Protein AF-C4RHT7-F1 (afdb_monomer)

Solvent-accessible surface area (backbone atoms only — not comparable to full-atom values): 13117 Å² total; per-residue (Å²): 118,69,67,60,56,51,49,53,51,53,37,53,57,33,17,59,39,86,50,66,70,45,16,49,52,24,16,52,50,52,40,60,42,43,70,39,76,91,38,28,64,57,49,53,55,51,44,52,51,24,25,74,74,40,57,72,42,31,22,50,19,48,20,37,19,23,44,71,50,39,9,67,78,37,43,72,61,37,55,56,42,38,47,51,28,32,64,38,73,81,41,67,83,52,61,37,47,35,42,15,54,49,37,23,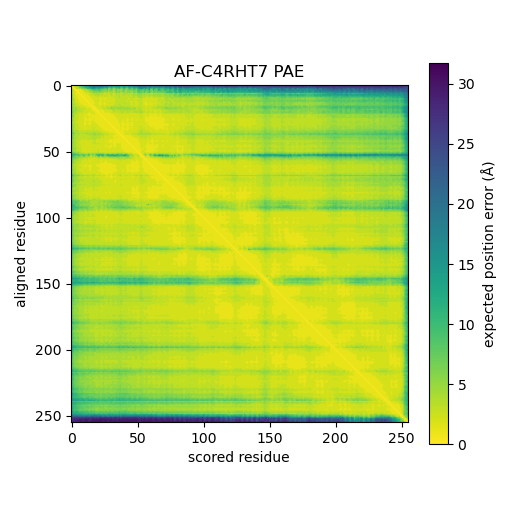32,75,63,70,38,45,59,59,46,45,52,50,32,22,57,30,32,65,38,79,94,38,63,42,31,23,51,45,26,20,50,33,48,50,62,53,65,75,37,53,34,62,84,95,45,57,80,36,49,36,66,57,55,35,31,73,70,63,55,34,59,59,69,31,54,17,42,29,48,40,38,13,50,67,37,84,94,32,15,71,61,36,52,52,50,52,52,50,51,54,60,56,18,48,94,36,71,69,55,35,51,53,52,50,55,39,50,46,60,37,33,62,97,31,66,78,53,38,56,51,48,52,48,37,50,67,73,48,46,38,75,74,45,76,80,51,65,53,59,60,57,57,50,46,63,61,72,74,66,88,127

Sequence (255 aa):
MHGVHAALHTVDQLARERRAGVRQAAAIALVGMAMQPELRQRVRVELDRWATGGAAHLRDTVARAYALGLARLWPETALVQLRRVAEARMQRRNNSVVRGLVEVYVAGHAASVLPALAEWAVAEDQPEVRLHAGRALRVLADRWVPAPRESWPELLDLARAGTVRMSDLATCWATALSLPGTAYRAWRTLGFWLNRADGNPEVAALCLHLVDLVVAGREPLRHRLDHQLRHVWGPLMPRNTLLRHVRRLIDEDPS

Mean predicted aligned error: 4.2 Å

pLDDT: mean 93.76, std 7.74, range [40.81, 98.69]

Radius of gyration: 20.55 Å; Cα contacts (8 Å, |Δi|>4): 338; chains: 1; bounding box: 46×32×68 Å

Structure (mmCIF, N/CA/C/O backbone):
data_AF-C4RHT7-F1
#
_entry.id   AF-C4RHT7-F1
#
loop_
_atom_site.group_PDB
_atom_site.id
_atom_site.type_symbol
_atom_site.label_atom_id
_atom_site.label_alt_id
_atom_site.label_comp_id
_atom_site.label_asym_id
_atom_site.label_entity_id
_atom_site.label_seq_id
_atom_site.pdbx_PDB_ins_code
_atom_site.Cartn_x
_atom_site.Cartn_y
_atom_site.Cartn_z
_atom_site.occupancy
_atom_site.B_iso_or_equiv
_atom_site.auth_seq_id
_atom_site.auth_comp_id
_atom_site.auth_asym_id
_atom_site.auth_atom_id
_atom_site.pdbx_PDB_model_num
ATOM 1 N N . MET A 1 1 ? 17.475 -9.280 -35.481 1.00 57.22 1 MET A N 1
ATOM 2 C CA . MET A 1 1 ? 18.222 -8.774 -34.299 1.00 57.22 1 MET A CA 1
ATOM 3 C C . MET A 1 1 ? 18.462 -7.258 -34.292 1.00 57.22 1 MET A C 1
ATOM 5 O O . MET A 1 1 ? 18.366 -6.675 -33.219 1.00 57.22 1 MET A O 1
ATOM 9 N N . HIS A 1 2 ? 18.709 -6.601 -35.435 1.00 63.16 2 HIS A N 1
ATOM 10 C CA . HIS A 1 2 ? 18.982 -5.152 -35.505 1.00 63.16 2 HIS A CA 1
ATOM 11 C C . HIS A 1 2 ? 17.824 -4.257 -35.001 1.00 63.16 2 HIS A C 1
ATOM 13 O O . HIS A 1 2 ? 18.058 -3.350 -34.206 1.00 63.16 2 HIS A O 1
ATOM 19 N N . GLY A 1 3 ? 16.569 -4.559 -35.363 1.00 72.75 3 GLY A N 1
ATOM 20 C CA . GLY A 1 3 ? 15.408 -3.745 -34.953 1.00 72.75 3 GLY A CA 1
ATOM 21 C C . GLY A 1 3 ? 15.142 -3.719 -33.442 1.00 72.75 3 GLY A C 1
ATOM 22 O O . GLY A 1 3 ? 14.722 -2.705 -32.899 1.00 72.75 3 GLY A O 1
ATOM 23 N N . VAL A 1 4 ? 15.466 -4.803 -32.734 1.00 74.00 4 VAL A N 1
ATOM 24 C CA . VAL A 1 4 ? 15.281 -4.900 -31.277 1.00 74.00 4 VAL A CA 1
ATOM 25 C C . VAL A 1 4 ? 16.257 -4.004 -30.521 1.00 74.00 4 VAL A C 1
ATOM 27 O O . VAL A 1 4 ? 15.889 -3.360 -29.541 1.00 74.00 4 VAL A O 1
ATOM 30 N N . HIS A 1 5 ? 17.516 -3.977 -30.962 1.00 77.31 5 HIS A N 1
ATOM 31 C CA . HIS A 1 5 ? 18.529 -3.131 -30.343 1.00 77.31 5 HIS A CA 1
ATOM 32 C C . HIS A 1 5 ? 18.216 -1.649 -30.578 1.00 77.31 5 HIS A C 1
ATOM 34 O O . HIS A 1 5 ? 18.274 -0.864 -29.636 1.00 77.31 5 HIS A O 1
ATOM 40 N N . ALA A 1 6 ? 17.784 -1.299 -31.795 1.00 82.94 6 ALA A N 1
ATOM 41 C CA . ALA A 1 6 ? 17.315 0.044 -32.116 1.00 82.94 6 ALA A CA 1
ATOM 42 C C . ALA A 1 6 ? 16.109 0.456 -31.252 1.00 82.94 6 ALA A C 1
ATOM 44 O O . ALA A 1 6 ? 16.121 1.540 -30.679 1.00 82.94 6 ALA A O 1
ATOM 45 N N . ALA A 1 7 ? 15.119 -0.427 -31.072 1.00 83.88 7 ALA A N 1
ATOM 46 C CA . ALA A 1 7 ? 13.952 -0.148 -30.234 1.00 83.88 7 ALA A CA 1
ATOM 47 C C . ALA A 1 7 ? 14.326 0.105 -28.763 1.00 83.88 7 ALA A C 1
ATOM 49 O O . ALA A 1 7 ? 13.885 1.095 -28.182 1.00 83.88 7 ALA A O 1
ATOM 50 N N . LEU A 1 8 ? 15.180 -0.739 -28.167 1.00 83.94 8 LEU A N 1
ATOM 51 C CA . LEU A 1 8 ? 15.660 -0.528 -26.793 1.00 83.94 8 LEU A CA 1
ATOM 52 C C . LEU A 1 8 ? 16.467 0.769 -26.660 1.00 83.94 8 LEU A C 1
ATOM 54 O O . LEU A 1 8 ? 16.317 1.475 -25.667 1.00 83.94 8 LEU A O 1
ATOM 58 N N . HIS A 1 9 ? 17.281 1.109 -27.660 1.00 88.69 9 HIS A N 1
ATOM 59 C CA . HIS A 1 9 ? 18.038 2.358 -27.678 1.00 88.69 9 HIS A CA 1
ATOM 60 C C . HIS A 1 9 ? 17.119 3.589 -27.749 1.00 88.69 9 HIS A C 1
ATOM 62 O O . HIS A 1 9 ? 17.299 4.537 -26.989 1.00 88.69 9 HIS A O 1
ATOM 68 N N . THR A 1 10 ? 16.086 3.567 -28.598 1.00 91.19 10 THR A N 1
ATOM 69 C CA . THR A 1 10 ? 15.078 4.637 -28.643 1.00 91.19 10 THR A CA 1
ATOM 70 C C . THR A 1 10 ? 14.357 4.769 -27.303 1.00 91.19 10 THR A C 1
ATOM 72 O O . THR A 1 10 ? 14.207 5.874 -26.787 1.00 91.19 10 THR A O 1
ATOM 75 N N . VAL A 1 11 ? 13.946 3.655 -26.697 1.00 92.44 11 VAL A N 1
ATOM 76 C CA . VAL A 1 11 ? 13.275 3.666 -25.391 1.00 92.44 11 VAL A CA 1
ATOM 77 C C . VAL A 1 11 ? 14.190 4.197 -24.282 1.00 92.44 11 VAL A C 1
ATOM 79 O O . VAL A 1 11 ? 13.721 4.964 -23.444 1.00 92.44 11 VAL A O 1
ATOM 82 N N . ASP A 1 12 ? 15.484 3.873 -24.296 1.00 91.50 12 ASP A N 1
ATOM 83 C CA . ASP A 1 12 ? 16.477 4.429 -23.366 1.00 91.50 12 ASP A CA 1
ATOM 84 C C . ASP A 1 12 ? 16.615 5.955 -23.506 1.00 91.50 12 ASP A C 1
ATOM 86 O O . ASP A 1 12 ? 16.602 6.667 -22.499 1.00 91.50 12 ASP A O 1
ATOM 90 N N . GLN A 1 13 ? 16.648 6.485 -24.733 1.00 92.62 13 GLN A N 1
ATOM 91 C CA . GLN A 1 13 ? 16.655 7.935 -24.966 1.00 92.62 13 GLN A CA 1
ATOM 92 C C . GLN A 1 13 ? 15.394 8.602 -24.400 1.00 92.62 13 GLN A C 1
ATOM 94 O O . GLN A 1 13 ? 15.489 9.562 -23.634 1.00 92.62 13 GLN A O 1
ATOM 99 N N . LEU A 1 14 ? 14.214 8.048 -24.695 1.00 93.44 14 LEU A N 1
ATOM 100 C CA . LEU A 1 14 ? 12.939 8.563 -24.185 1.00 93.44 14 LEU A CA 1
ATOM 101 C C . LEU A 1 14 ? 12.842 8.464 -22.652 1.00 93.44 14 LEU A C 1
ATOM 103 O O . LEU A 1 14 ? 12.268 9.338 -22.002 1.00 93.44 14 LEU A O 1
ATOM 107 N N . ALA A 1 15 ? 13.414 7.424 -22.046 1.00 93.12 15 ALA A N 1
ATOM 108 C CA . ALA A 1 15 ? 13.395 7.218 -20.599 1.00 93.12 15 ALA A CA 1
ATOM 109 C C . ALA A 1 15 ? 14.244 8.249 -19.831 1.00 93.12 15 ALA A C 1
ATOM 111 O O . ALA A 1 15 ? 13.988 8.495 -18.646 1.00 93.12 15 ALA A O 1
ATOM 112 N N . ARG A 1 16 ? 15.238 8.860 -20.489 1.00 92.94 16 ARG A N 1
ATOM 113 C CA . ARG A 1 16 ? 16.117 9.898 -19.915 1.00 92.94 16 ARG A CA 1
ATOM 114 C C . ARG A 1 16 ? 15.522 11.301 -19.981 1.00 92.94 16 ARG A C 1
ATOM 116 O O . ARG A 1 16 ? 16.016 12.201 -19.302 1.00 92.94 16 ARG A O 1
ATOM 123 N N . GLU A 1 17 ? 14.453 11.482 -20.748 1.00 93.31 17 GLU A N 1
ATOM 124 C CA . GLU A 1 17 ? 13.840 12.785 -20.967 1.00 93.31 17 GLU A CA 1
ATOM 125 C C . GLU A 1 17 ? 13.298 13.423 -19.684 1.00 93.31 17 GLU A C 1
ATOM 127 O O . GLU A 1 17 ? 12.686 12.785 -18.816 1.00 93.31 17 GLU A O 1
ATOM 132 N N . ARG A 1 18 ? 13.457 14.748 -19.584 1.00 88.12 18 ARG A N 1
ATOM 133 C CA . ARG A 1 18 ? 12.973 15.524 -18.428 1.00 88.12 18 ARG A CA 1
ATOM 134 C C . ARG A 1 18 ? 11.447 15.574 -18.373 1.00 88.12 18 ARG A C 1
ATOM 136 O O . ARG A 1 18 ? 10.863 15.635 -17.286 1.00 88.12 18 ARG A O 1
ATOM 143 N N . ARG A 1 19 ? 10.785 15.509 -19.531 1.00 92.19 19 ARG A N 1
ATOM 144 C CA . ARG A 1 19 ? 9.324 15.578 -19.658 1.00 92.19 19 ARG A CA 1
ATOM 145 C C . ARG A 1 19 ? 8.679 14.282 -19.171 1.00 92.19 19 ARG A C 1
ATOM 147 O O . ARG A 1 19 ? 8.875 13.219 -19.751 1.00 92.19 19 ARG A O 1
ATOM 154 N N . ALA A 1 20 ? 7.834 14.382 -18.145 1.00 88.62 20 ALA A N 1
ATOM 155 C CA . ALA A 1 20 ? 7.147 13.224 -17.568 1.00 88.62 20 ALA A CA 1
ATOM 156 C C . ALA A 1 20 ? 6.281 12.457 -18.585 1.00 88.62 20 ALA A C 1
ATOM 158 O O . ALA A 1 20 ? 6.232 11.232 -18.534 1.00 88.62 20 ALA A O 1
ATOM 159 N N . GLY A 1 21 ? 5.641 13.160 -19.528 1.00 92.12 21 GLY A N 1
ATOM 160 C CA . GLY A 1 21 ? 4.854 12.529 -20.594 1.00 92.12 21 GLY A CA 1
ATOM 161 C C . GLY A 1 21 ? 5.690 11.658 -21.538 1.00 92.12 21 GLY A C 1
ATOM 162 O O . GLY A 1 21 ? 5.228 10.606 -21.964 1.00 92.12 21 GLY A O 1
ATOM 163 N N . VAL A 1 22 ? 6.946 12.030 -21.799 1.00 94.38 22 VAL A N 1
ATOM 164 C CA . VAL A 1 22 ? 7.838 11.234 -22.659 1.00 94.38 22 VAL A CA 1
ATOM 165 C C . VAL A 1 22 ? 8.307 9.974 -21.933 1.00 94.38 22 VAL A C 1
ATOM 167 O O . VAL A 1 22 ? 8.260 8.883 -22.493 1.00 94.38 22 VAL A O 1
ATOM 170 N N . ARG A 1 23 ? 8.626 10.085 -20.639 1.00 94.56 23 ARG A N 1
ATOM 171 C CA . ARG A 1 23 ? 8.923 8.911 -19.801 1.00 94.56 23 ARG A CA 1
ATOM 172 C C . ARG A 1 23 ? 7.736 7.963 -19.664 1.00 94.56 23 ARG A C 1
ATOM 174 O O . ARG A 1 23 ? 7.921 6.754 -19.586 1.00 94.56 23 ARG A O 1
ATOM 181 N N . GLN A 1 24 ? 6.512 8.492 -19.662 1.00 94.88 24 GLN A N 1
ATOM 182 C CA . GLN A 1 24 ? 5.303 7.672 -19.713 1.00 94.88 24 GLN A CA 1
ATOM 183 C C . GLN A 1 24 ? 5.231 6.871 -21.021 1.00 94.88 24 GLN A C 1
ATOM 185 O O . GLN A 1 24 ? 4.948 5.679 -20.976 1.00 94.88 24 GLN A O 1
ATOM 190 N N . ALA A 1 25 ? 5.526 7.492 -22.168 1.00 96.38 25 ALA A N 1
ATOM 191 C CA . ALA A 1 25 ? 5.574 6.794 -23.453 1.00 96.38 25 ALA A CA 1
ATOM 192 C C . ALA A 1 25 ? 6.672 5.715 -23.478 1.00 96.38 25 ALA A C 1
ATOM 194 O O . ALA A 1 25 ? 6.411 4.596 -23.914 1.00 96.38 25 ALA A O 1
ATOM 195 N N . ALA A 1 26 ? 7.858 6.008 -22.929 1.00 96.62 26 ALA A N 1
ATOM 196 C CA . ALA A 1 26 ? 8.923 5.017 -22.755 1.00 96.62 26 ALA A CA 1
ATOM 197 C C . ALA A 1 26 ? 8.457 3.828 -21.896 1.00 96.62 26 ALA A C 1
ATOM 199 O O . ALA A 1 26 ? 8.669 2.675 -22.261 1.00 96.62 26 ALA A O 1
ATOM 200 N N . ALA A 1 27 ? 7.760 4.095 -20.789 1.00 96.94 27 ALA A N 1
ATOM 201 C CA . ALA A 1 27 ? 7.202 3.060 -19.926 1.00 96.94 27 ALA A CA 1
ATOM 202 C C . ALA A 1 27 ? 6.155 2.186 -20.643 1.00 96.94 27 ALA A C 1
ATOM 204 O O . ALA A 1 27 ? 6.203 0.965 -20.516 1.00 96.94 27 ALA A O 1
ATOM 205 N N . ILE A 1 28 ? 5.254 2.783 -21.434 1.00 97.00 28 ILE A N 1
ATOM 206 C CA . ILE A 1 28 ? 4.280 2.049 -22.263 1.00 97.00 28 ILE A CA 1
ATOM 207 C C . ILE A 1 28 ? 5.002 1.167 -23.289 1.00 97.00 28 ILE A C 1
ATOM 209 O O . ILE A 1 28 ? 4.653 -0.003 -23.444 1.00 97.00 28 ILE A O 1
ATOM 213 N N . ALA A 1 29 ? 6.034 1.698 -23.951 1.00 96.75 29 ALA A N 1
ATOM 214 C CA . ALA A 1 29 ? 6.835 0.934 -24.899 1.00 96.75 29 ALA A CA 1
ATOM 215 C C . ALA A 1 29 ? 7.500 -0.279 -24.227 1.00 96.75 29 ALA A C 1
ATOM 217 O O . ALA A 1 29 ? 7.430 -1.377 -24.770 1.00 96.75 29 ALA A O 1
ATOM 218 N 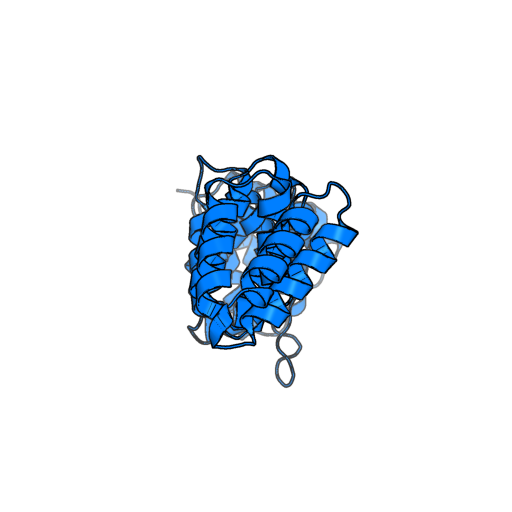N . LEU A 1 30 ? 8.055 -0.125 -23.017 1.00 96.94 30 LEU A N 1
ATOM 219 C CA . LEU A 1 30 ? 8.620 -1.245 -22.247 1.00 96.94 30 LEU A CA 1
ATOM 220 C C . LEU A 1 30 ? 7.573 -2.314 -21.925 1.00 96.94 30 LEU A C 1
ATOM 222 O O . LEU A 1 30 ? 7.887 -3.500 -22.017 1.00 96.94 30 LEU A O 1
ATOM 226 N N . VAL A 1 31 ? 6.338 -1.919 -21.589 1.00 97.06 31 VAL A N 1
ATOM 227 C CA . VAL A 1 31 ? 5.236 -2.873 -21.384 1.00 97.06 31 VAL A CA 1
ATOM 228 C C . VAL A 1 31 ? 4.961 -3.647 -22.671 1.00 97.06 31 VAL A C 1
ATOM 230 O O . VAL A 1 31 ? 4.978 -4.875 -22.651 1.00 97.06 31 VAL A O 1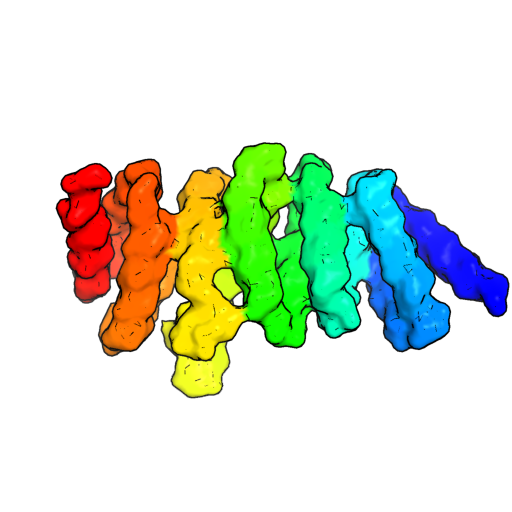
ATOM 233 N N . GLY A 1 32 ? 4.781 -2.948 -23.797 1.00 95.94 32 GLY A N 1
ATOM 234 C CA . GLY A 1 32 ? 4.536 -3.576 -25.098 1.00 95.94 32 GLY A CA 1
ATOM 235 C C . GLY A 1 32 ? 5.666 -4.516 -25.527 1.00 95.94 32 GLY A C 1
ATOM 236 O O . GLY A 1 32 ? 5.411 -5.628 -25.982 1.00 95.94 32 GLY A O 1
ATOM 237 N N . MET A 1 33 ? 6.920 -4.119 -25.303 1.00 95.31 33 MET A N 1
ATOM 238 C CA . MET A 1 33 ? 8.086 -4.962 -25.568 1.00 95.31 33 MET A CA 1
ATOM 239 C C . MET A 1 33 ? 8.106 -6.198 -24.666 1.00 95.31 33 MET A C 1
ATOM 241 O O . MET A 1 33 ? 8.355 -7.291 -25.154 1.00 95.31 33 MET A O 1
ATOM 245 N N . ALA A 1 34 ? 7.804 -6.073 -23.371 1.00 95.50 34 ALA A N 1
ATOM 246 C CA . ALA A 1 34 ? 7.802 -7.213 -22.450 1.00 95.50 34 ALA A CA 1
ATOM 247 C C . ALA A 1 34 ? 6.709 -8.255 -22.755 1.00 95.50 34 ALA A C 1
ATOM 249 O O . ALA A 1 34 ? 6.844 -9.424 -22.366 1.00 95.50 34 ALA A O 1
ATOM 250 N N . MET A 1 35 ? 5.644 -7.855 -23.461 1.00 94.44 35 MET A N 1
ATOM 251 C CA . MET A 1 35 ? 4.634 -8.792 -23.954 1.00 94.44 35 MET A CA 1
ATOM 252 C C . MET A 1 35 ? 5.214 -9.746 -25.006 1.00 94.44 35 MET A C 1
ATOM 254 O O . MET A 1 35 ? 4.800 -10.903 -25.044 1.00 94.44 35 MET A O 1
ATOM 258 N N . GLN A 1 36 ? 6.218 -9.316 -25.779 1.00 93.31 36 GLN A N 1
ATOM 259 C CA . GLN A 1 36 ? 6.924 -10.168 -26.740 1.00 93.31 36 GLN A CA 1
ATOM 260 C C . GLN A 1 36 ? 7.902 -11.105 -26.003 1.00 93.31 36 GLN A C 1
ATOM 262 O O . GLN A 1 36 ? 8.835 -10.617 -25.349 1.00 93.31 36 GLN A O 1
ATOM 267 N N . PRO A 1 37 ? 7.723 -12.442 -26.068 1.00 90.62 37 PRO A N 1
ATOM 268 C CA . PRO A 1 37 ? 8.557 -13.399 -25.336 1.00 90.62 37 PRO A CA 1
ATOM 269 C C . PRO A 1 37 ? 10.063 -13.234 -25.582 1.00 90.62 37 PRO A C 1
ATOM 271 O O . PRO A 1 37 ? 10.856 -13.343 -24.647 1.00 90.62 37 PRO A O 1
ATOM 274 N N . GLU A 1 38 ? 10.459 -12.895 -26.809 1.00 90.12 38 GLU A N 1
ATOM 275 C CA . GLU A 1 38 ? 11.854 -12.754 -27.238 1.00 90.12 38 GLU A CA 1
ATOM 276 C C . GLU A 1 38 ? 12.536 -11.525 -26.615 1.00 90.12 38 GLU A C 1
ATOM 278 O O . GLU A 1 38 ? 13.761 -11.474 -26.474 1.00 90.12 38 GLU A O 1
ATOM 283 N N . LEU A 1 39 ? 11.750 -10.512 -26.237 1.00 90.94 39 LEU A N 1
ATOM 284 C CA . LEU A 1 39 ? 12.237 -9.254 -25.664 1.00 90.94 39 LEU A CA 1
ATOM 285 C C . LEU A 1 39 ? 12.143 -9.217 -24.147 1.00 90.94 39 LEU A C 1
ATOM 287 O O . LEU A 1 39 ? 12.874 -8.464 -23.499 1.00 90.94 39 LEU A O 1
ATOM 291 N N . ARG A 1 40 ? 11.272 -10.051 -23.585 1.00 93.31 40 ARG A N 1
ATOM 292 C CA . ARG A 1 40 ? 10.921 -10.094 -22.169 1.00 93.31 40 ARG A CA 1
ATOM 293 C C . ARG A 1 40 ? 12.146 -10.093 -21.253 1.00 93.31 40 ARG A C 1
ATOM 295 O O . ARG A 1 40 ? 12.270 -9.227 -20.389 1.00 93.31 40 ARG A O 1
ATOM 302 N N . GLN A 1 41 ? 13.095 -11.003 -21.475 1.00 92.12 41 GLN A N 1
ATOM 303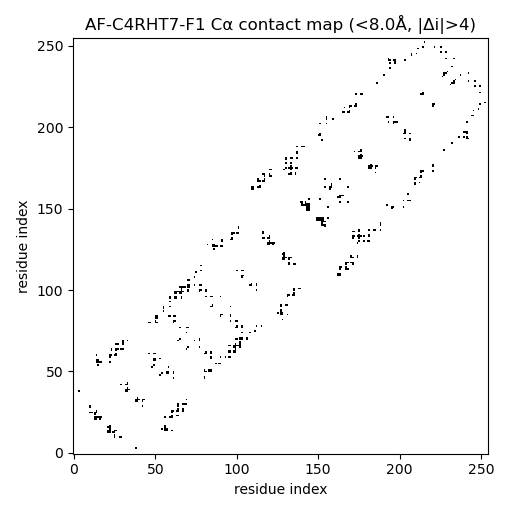 C CA . GLN A 1 41 ? 14.295 -11.083 -20.635 1.00 92.12 41 GLN A CA 1
ATOM 304 C C . GLN A 1 41 ? 15.190 -9.844 -20.765 1.00 92.12 41 GLN A C 1
ATOM 306 O O . GLN A 1 41 ? 15.743 -9.381 -19.770 1.00 92.12 41 GLN A O 1
ATOM 311 N N . ARG A 1 42 ? 15.316 -9.277 -21.969 1.00 92.81 42 ARG A N 1
ATOM 312 C CA . ARG A 1 42 ? 16.151 -8.089 -22.204 1.00 92.81 42 ARG A CA 1
ATOM 313 C C . ARG A 1 42 ? 15.567 -6.856 -21.527 1.00 92.81 42 ARG A C 1
ATOM 315 O O . ARG A 1 42 ? 16.311 -6.124 -20.885 1.00 92.81 42 ARG A O 1
ATOM 322 N N . VAL A 1 43 ? 14.247 -6.671 -21.609 1.00 95.00 43 VAL A N 1
ATOM 323 C CA . VAL A 1 43 ? 13.542 -5.606 -20.880 1.00 95.00 43 VAL A CA 1
ATOM 324 C C . VAL A 1 43 ? 13.787 -5.743 -19.378 1.00 95.00 43 VAL A C 1
ATOM 326 O O . VAL A 1 43 ? 14.115 -4.758 -18.725 1.00 95.00 43 VAL A O 1
ATOM 329 N N . ARG A 1 44 ? 13.714 -6.963 -18.830 1.00 94.69 44 ARG A N 1
ATOM 330 C CA . ARG A 1 44 ? 13.970 -7.203 -17.403 1.00 94.69 44 ARG A CA 1
ATOM 331 C C . ARG A 1 44 ? 15.381 -6.792 -16.972 1.00 94.69 44 ARG A C 1
ATOM 333 O O . ARG A 1 44 ? 15.522 -6.119 -15.953 1.00 94.69 44 ARG A O 1
ATOM 340 N N . VAL A 1 45 ? 16.406 -7.169 -17.744 1.00 93.81 45 VAL A N 1
ATOM 341 C CA . VAL A 1 45 ? 17.806 -6.779 -17.475 1.00 93.81 45 VAL A CA 1
ATOM 342 C C . VAL A 1 45 ? 17.972 -5.259 -17.526 1.00 93.81 45 VAL A C 1
ATOM 344 O O . VAL A 1 45 ? 18.632 -4.675 -16.669 1.00 93.81 45 VAL A O 1
ATOM 347 N N . GLU A 1 46 ? 17.342 -4.608 -18.499 1.00 94.25 46 GLU A N 1
ATOM 348 C CA . GLU A 1 46 ? 17.439 -3.160 -18.669 1.00 94.25 46 GLU A CA 1
ATOM 349 C C . GLU A 1 46 ? 16.791 -2.394 -17.503 1.00 94.25 46 GLU A C 1
ATOM 351 O O . GLU A 1 46 ? 17.381 -1.459 -16.958 1.00 94.25 46 GLU A O 1
ATOM 356 N N . LEU A 1 47 ? 15.616 -2.843 -17.052 1.00 96.00 47 LEU A N 1
ATOM 357 C CA . LEU A 1 47 ? 14.945 -2.285 -15.877 1.00 96.00 47 LEU A CA 1
ATOM 358 C C . LEU A 1 47 ? 15.773 -2.464 -14.601 1.00 96.00 47 LEU A C 1
ATOM 360 O O . LEU A 1 47 ? 15.826 -1.549 -13.780 1.00 96.00 47 LEU A O 1
ATOM 364 N N . ASP A 1 48 ? 16.449 -3.605 -14.445 1.00 95.69 48 ASP A N 1
ATOM 365 C CA . ASP A 1 48 ? 17.315 -3.858 -13.290 1.00 95.69 48 ASP A CA 1
ATOM 366 C C . ASP A 1 48 ? 18.507 -2.893 -13.253 1.00 95.69 48 ASP A C 1
ATOM 368 O O . ASP A 1 48 ? 18.784 -2.260 -12.228 1.00 95.69 48 ASP A O 1
ATOM 372 N N . ARG A 1 49 ? 19.144 -2.692 -14.413 1.00 94.94 49 ARG A N 1
ATOM 373 C CA . ARG A 1 49 ? 20.218 -1.711 -14.597 1.00 94.94 49 ARG A CA 1
ATOM 374 C C . ARG A 1 49 ? 19.757 -0.300 -14.229 1.00 94.94 49 ARG A C 1
ATOM 376 O O . ARG A 1 49 ? 20.458 0.416 -13.511 1.00 94.94 49 ARG A O 1
ATOM 383 N N . TRP A 1 50 ? 18.577 0.100 -14.699 1.00 95.56 50 TRP A N 1
ATOM 384 C CA . TRP A 1 50 ? 18.014 1.427 -14.437 1.00 95.56 50 TRP A CA 1
ATOM 385 C C . TRP A 1 50 ? 17.594 1.633 -12.986 1.00 95.56 50 TRP A C 1
ATOM 387 O O . TRP A 1 50 ? 17.794 2.725 -12.455 1.00 95.56 50 TRP A O 1
ATOM 397 N N . ALA A 1 51 ? 17.037 0.611 -12.336 1.00 95.06 51 ALA A N 1
ATOM 398 C CA . ALA A 1 51 ? 16.655 0.680 -10.931 1.00 95.06 51 ALA A CA 1
ATOM 399 C C . ALA A 1 51 ? 17.888 0.890 -10.036 1.00 95.06 51 ALA A C 1
ATOM 401 O O . ALA A 1 51 ? 17.900 1.803 -9.208 1.00 95.06 51 ALA A O 1
ATOM 402 N N . THR A 1 52 ? 18.944 0.103 -10.260 1.00 91.19 52 THR A N 1
ATOM 403 C CA . THR A 1 52 ? 20.153 0.088 -9.423 1.00 91.19 52 THR A CA 1
ATOM 404 C C . THR A 1 52 ? 21.037 1.319 -9.663 1.00 91.19 52 THR A C 1
ATOM 406 O O . THR A 1 52 ? 21.280 2.108 -8.750 1.00 91.19 52 THR A O 1
ATOM 409 N N . GLY A 1 53 ? 21.478 1.544 -10.904 1.00 81.94 53 GLY A N 1
ATOM 410 C CA . GLY A 1 53 ? 22.491 2.559 -11.233 1.00 81.94 53 GLY A CA 1
ATOM 411 C C . GLY A 1 53 ? 21.990 3.741 -12.064 1.00 81.94 53 GLY A C 1
ATOM 412 O O . GLY A 1 53 ? 22.768 4.635 -12.388 1.00 81.94 53 GLY A O 1
ATOM 413 N N . GLY A 1 54 ? 20.712 3.756 -12.451 1.00 82.50 54 GLY A N 1
ATOM 414 C CA . GLY A 1 54 ? 20.172 4.772 -13.351 1.00 82.50 54 GLY A CA 1
ATOM 415 C C . GLY A 1 54 ? 19.994 6.151 -12.710 1.00 82.50 54 GLY A C 1
ATOM 416 O O . GLY A 1 54 ? 19.758 6.296 -11.509 1.00 82.50 54 GLY A O 1
ATOM 417 N N . ALA A 1 55 ? 20.025 7.193 -13.546 1.00 89.62 55 ALA A N 1
ATOM 418 C CA . ALA A 1 55 ? 19.624 8.540 -13.151 1.00 89.62 55 ALA A CA 1
ATOM 419 C C . ALA A 1 55 ? 18.151 8.580 -12.690 1.00 89.62 55 ALA A C 1
ATOM 421 O O . ALA A 1 55 ? 17.342 7.714 -13.030 1.00 89.62 55 ALA A O 1
ATOM 422 N N . ALA A 1 56 ? 17.759 9.633 -11.965 1.00 89.56 56 ALA A N 1
ATOM 423 C CA . ALA A 1 56 ? 16.413 9.751 -11.391 1.00 89.56 56 ALA A CA 1
ATOM 424 C C . ALA A 1 56 ? 15.273 9.605 -12.421 1.00 89.56 56 ALA A C 1
ATOM 426 O O . ALA A 1 56 ? 14.216 9.063 -12.100 1.00 89.56 56 ALA A O 1
ATOM 427 N N . HIS A 1 57 ? 15.483 10.053 -13.659 1.00 93.12 57 HIS A N 1
ATOM 428 C CA . HIS A 1 57 ? 14.518 9.903 -14.748 1.00 93.12 57 HIS A CA 1
ATOM 429 C C . HIS A 1 57 ? 14.310 8.438 -15.154 1.00 93.12 57 HIS A C 1
ATOM 431 O O . HIS A 1 57 ? 13.167 8.003 -15.258 1.00 93.12 57 HIS A O 1
ATOM 437 N N . LEU A 1 58 ? 15.388 7.657 -15.264 1.00 94.25 58 LEU A N 1
ATOM 438 C CA . LEU A 1 58 ? 15.316 6.226 -15.572 1.00 94.25 58 LEU A CA 1
ATOM 439 C C . LEU A 1 58 ? 14.573 5.461 -14.472 1.00 94.25 58 LEU A C 1
ATOM 441 O O . LEU A 1 58 ? 13.659 4.696 -14.763 1.00 94.25 58 LEU A O 1
ATOM 445 N N . ARG A 1 59 ? 14.883 5.747 -13.203 1.00 95.06 59 ARG A N 1
ATOM 446 C CA . ARG A 1 59 ? 14.184 5.163 -12.047 1.00 95.06 59 ARG A CA 1
ATOM 447 C C . ARG A 1 59 ? 12.680 5.487 -12.034 1.00 95.06 59 ARG A C 1
ATOM 449 O O . ARG A 1 59 ? 11.867 4.610 -11.756 1.00 95.06 59 ARG A O 1
ATOM 456 N N . ASP A 1 60 ? 12.289 6.719 -12.381 1.00 94.69 60 ASP A N 1
ATOM 457 C CA . ASP A 1 60 ? 10.865 7.079 -12.530 1.00 94.69 60 ASP A CA 1
ATOM 458 C C . ASP A 1 60 ? 10.210 6.306 -13.688 1.00 94.69 60 ASP A C 1
ATOM 460 O O . ASP A 1 60 ? 9.082 5.839 -13.543 1.00 94.69 60 ASP A O 1
ATOM 464 N N . THR A 1 61 ? 10.914 6.108 -14.809 1.00 96.62 61 THR A N 1
ATOM 465 C CA . THR A 1 61 ? 10.429 5.280 -15.928 1.00 96.62 61 THR A CA 1
ATOM 466 C C . THR A 1 61 ? 10.218 3.822 -15.510 1.00 96.62 61 THR A C 1
ATOM 468 O O . THR A 1 61 ? 9.169 3.263 -15.826 1.00 96.62 61 THR A O 1
ATOM 471 N N . VAL A 1 62 ? 11.138 3.229 -14.735 1.00 97.25 62 VAL A N 1
ATOM 472 C CA . VAL A 1 62 ? 10.973 1.875 -14.164 1.00 97.25 62 VAL A CA 1
ATOM 473 C C . VAL A 1 62 ? 9.689 1.794 -13.335 1.00 97.25 62 VAL A C 1
ATOM 475 O O . VAL A 1 62 ? 8.839 0.939 -13.584 1.00 97.25 62 VAL A O 1
ATOM 478 N N . ALA A 1 63 ? 9.496 2.720 -12.390 1.00 97.31 63 ALA A N 1
ATOM 479 C CA . ALA A 1 63 ? 8.299 2.723 -11.551 1.00 97.31 63 ALA A CA 1
ATOM 480 C C . ALA A 1 63 ? 7.003 2.921 -12.356 1.00 97.31 63 ALA A C 1
ATOM 482 O O . ALA A 1 63 ? 5.986 2.300 -12.049 1.00 97.31 63 ALA A O 1
ATOM 483 N N . ARG A 1 64 ? 7.027 3.748 -13.409 1.00 97.44 64 ARG A N 1
ATOM 484 C CA . ARG A 1 64 ? 5.887 3.920 -14.325 1.00 97.44 64 ARG A CA 1
ATOM 485 C C . ARG A 1 64 ? 5.576 2.651 -15.104 1.00 97.44 64 ARG A C 1
ATOM 487 O O . ARG A 1 64 ? 4.404 2.335 -15.258 1.00 97.44 64 ARG A O 1
ATOM 494 N N . ALA A 1 65 ? 6.590 1.933 -15.579 1.00 97.88 65 ALA A N 1
ATOM 495 C CA . ALA A 1 65 ? 6.391 0.704 -16.340 1.00 97.88 65 ALA A CA 1
ATOM 496 C C . ALA A 1 65 ? 5.717 -0.377 -15.475 1.00 97.88 65 ALA A C 1
ATOM 498 O O . ALA A 1 65 ? 4.772 -1.030 -15.921 1.00 97.88 65 ALA A O 1
ATOM 499 N N . TYR A 1 66 ? 6.113 -0.490 -14.201 1.00 98.25 66 TYR A N 1
ATOM 500 C CA . TYR A 1 66 ? 5.410 -1.336 -13.231 1.00 98.25 66 TYR A CA 1
ATOM 501 C C . TYR A 1 66 ? 3.976 -0.879 -12.978 1.00 98.25 66 TYR A C 1
ATOM 503 O O . TYR A 1 66 ? 3.064 -1.697 -13.072 1.00 98.25 66 TYR A O 1
ATOM 511 N N . ALA A 1 67 ? 3.767 0.421 -12.760 1.00 96.88 67 ALA A N 1
ATOM 512 C CA . ALA A 1 67 ? 2.441 1.012 -12.576 1.00 96.88 67 ALA A CA 1
ATOM 513 C C . ALA A 1 67 ? 1.510 0.898 -13.799 1.00 96.88 67 ALA A C 1
ATOM 515 O O . ALA A 1 67 ? 0.323 1.178 -13.677 1.00 96.88 67 ALA A O 1
ATOM 516 N N . LEU A 1 68 ? 2.036 0.560 -14.979 1.00 96.25 68 LEU A N 1
ATOM 517 C CA . LEU A 1 68 ? 1.275 0.450 -16.225 1.00 96.25 68 LEU A CA 1
ATOM 518 C C . LEU A 1 68 ? 0.993 -0.988 -16.659 1.00 96.25 68 LEU A C 1
ATOM 520 O O . LEU A 1 68 ? 0.184 -1.187 -17.561 1.00 96.25 68 LEU A O 1
ATOM 524 N N . GLY A 1 69 ? 1.651 -1.984 -16.064 1.00 93.31 69 GLY A N 1
ATOM 525 C CA . GLY A 1 69 ? 1.349 -3.380 -16.382 1.00 93.31 69 GLY A CA 1
ATOM 526 C C . GLY A 1 69 ? 2.460 -4.379 -16.102 1.00 93.31 69 GLY A C 1
ATOM 52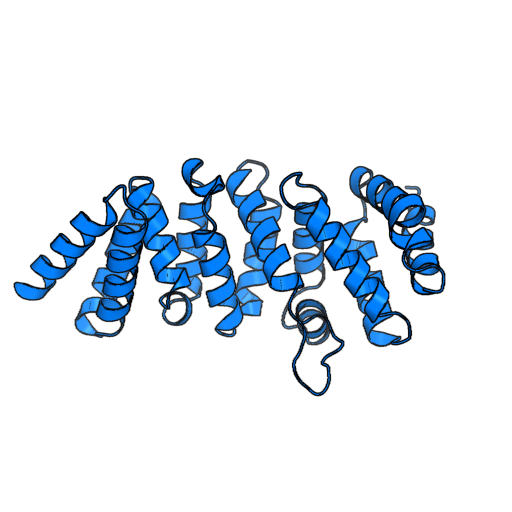7 O O . GLY A 1 69 ? 2.157 -5.554 -15.906 1.00 93.31 69 GLY A O 1
ATOM 528 N N . LEU A 1 70 ? 3.730 -3.959 -16.005 1.00 97.00 70 LEU A N 1
ATOM 529 C CA . LEU A 1 70 ? 4.816 -4.922 -15.754 1.00 97.00 70 LEU A CA 1
ATOM 530 C C . LEU A 1 70 ? 4.706 -5.607 -14.388 1.00 97.00 70 LEU A C 1
ATOM 532 O O . LEU A 1 70 ? 5.208 -6.716 -14.227 1.00 97.00 70 LEU A O 1
ATOM 536 N N . ALA A 1 71 ? 4.017 -4.986 -13.427 1.00 96.31 71 ALA A N 1
ATOM 537 C CA . ALA A 1 71 ? 3.779 -5.566 -12.108 1.00 96.31 71 ALA A CA 1
ATOM 538 C C . ALA A 1 71 ? 3.005 -6.891 -12.182 1.00 96.31 71 ALA A C 1
ATOM 540 O O . ALA A 1 71 ? 3.260 -7.789 -11.390 1.00 96.31 71 ALA A O 1
ATOM 541 N N . ARG A 1 72 ? 2.114 -7.035 -13.171 1.00 94.06 72 ARG A N 1
ATOM 542 C CA . ARG A 1 72 ? 1.342 -8.265 -13.410 1.00 94.06 72 ARG A CA 1
ATOM 543 C C . ARG A 1 72 ? 2.193 -9.370 -14.027 1.00 94.06 72 ARG A C 1
ATOM 545 O O . ARG A 1 72 ? 1.934 -10.543 -13.805 1.00 94.06 72 ARG A O 1
ATOM 552 N N . LEU A 1 73 ? 3.194 -8.991 -14.823 1.00 94.94 73 LEU A N 1
ATOM 553 C CA . LEU A 1 73 ? 4.081 -9.941 -15.490 1.00 94.94 73 LEU A CA 1
ATOM 554 C C . LEU A 1 73 ? 5.176 -10.458 -14.547 1.00 94.94 73 LEU A C 1
ATOM 556 O O . LEU A 1 73 ? 5.540 -11.630 -14.618 1.00 94.94 73 LEU A O 1
ATOM 560 N N . TRP A 1 74 ? 5.710 -9.589 -13.684 1.00 96.44 74 TRP A N 1
ATOM 561 C CA . TRP A 1 74 ? 6.820 -9.906 -12.781 1.00 96.44 74 TRP A CA 1
ATOM 562 C C . TRP A 1 74 ? 6.610 -9.328 -11.372 1.00 96.44 74 TRP A C 1
ATOM 564 O O . TRP A 1 74 ? 7.350 -8.429 -10.969 1.00 96.44 74 TRP A O 1
ATOM 574 N N . PRO A 1 75 ? 5.635 -9.832 -10.603 1.00 96.38 75 PRO A N 1
ATOM 575 C CA . PRO A 1 75 ? 5.257 -9.271 -9.301 1.00 96.38 75 PRO A CA 1
ATOM 576 C C . PRO A 1 75 ? 6.421 -9.226 -8.301 1.00 96.38 75 PRO A C 1
ATOM 578 O O . PRO A 1 75 ? 6.713 -8.174 -7.739 1.00 96.38 75 PRO A O 1
ATOM 581 N N . GLU A 1 76 ? 7.167 -10.321 -8.155 1.00 96.38 76 GLU A N 1
ATOM 582 C CA . GLU A 1 76 ? 8.298 -10.388 -7.219 1.00 96.38 76 GLU A CA 1
ATOM 583 C C . GLU A 1 76 ? 9.460 -9.474 -7.645 1.00 96.38 76 GLU A C 1
ATOM 585 O O . GLU A 1 76 ? 10.054 -8.760 -6.837 1.00 96.38 76 GLU A O 1
ATOM 590 N N . THR A 1 77 ? 9.756 -9.413 -8.950 1.00 96.94 77 THR A N 1
ATOM 591 C CA . THR A 1 77 ? 10.777 -8.486 -9.472 1.00 96.94 77 THR A CA 1
ATOM 592 C C . THR A 1 77 ? 10.339 -7.028 -9.317 1.00 96.94 77 THR A C 1
ATOM 594 O O . THR A 1 77 ? 11.173 -6.169 -9.029 1.00 96.94 77 THR A O 1
ATOM 597 N N . ALA A 1 78 ? 9.040 -6.747 -9.458 1.00 97.94 78 ALA A N 1
ATOM 598 C CA . ALA A 1 78 ? 8.482 -5.422 -9.240 1.00 97.94 78 ALA A CA 1
ATOM 599 C C . ALA A 1 78 ? 8.736 -4.955 -7.807 1.00 97.94 78 ALA A C 1
ATOM 601 O O . ALA A 1 78 ? 9.223 -3.843 -7.630 1.00 97.94 78 ALA A O 1
ATOM 602 N N . LEU A 1 79 ? 8.494 -5.795 -6.794 1.00 98.19 79 LEU A N 1
ATOM 603 C CA . LEU A 1 79 ? 8.753 -5.441 -5.393 1.00 98.19 79 LEU A CA 1
ATOM 604 C C . LEU A 1 79 ? 10.225 -5.074 -5.159 1.00 98.19 79 LEU A C 1
ATOM 606 O O . LEU A 1 79 ? 10.513 -4.015 -4.599 1.00 98.19 79 LEU A O 1
ATOM 610 N N . VAL A 1 80 ? 11.158 -5.884 -5.667 1.00 97.56 80 VAL A N 1
ATOM 611 C CA . VAL A 1 80 ? 12.603 -5.627 -5.535 1.00 97.56 80 VAL A CA 1
ATOM 612 C C . VAL A 1 80 ? 13.012 -4.328 -6.233 1.00 97.56 80 VAL A C 1
ATOM 614 O O . VAL A 1 80 ? 13.688 -3.482 -5.647 1.00 97.56 80 VAL A O 1
ATOM 617 N N . GLN A 1 81 ? 12.603 -4.133 -7.487 1.00 97.56 81 GLN A N 1
ATOM 618 C CA . GLN A 1 81 ? 13.019 -2.962 -8.261 1.00 97.56 81 GLN A CA 1
ATOM 619 C C . GLN A 1 81 ? 12.333 -1.678 -7.786 1.00 97.56 81 GLN A C 1
ATOM 621 O O . GLN A 1 81 ? 12.972 -0.627 -7.742 1.00 97.56 81 GLN A O 1
ATOM 626 N N . LEU A 1 82 ? 11.064 -1.744 -7.375 1.00 98.12 82 LEU A N 1
ATOM 627 C CA . LEU A 1 82 ? 10.360 -0.610 -6.777 1.00 98.12 82 LEU A CA 1
ATOM 628 C C . LEU A 1 82 ? 10.991 -0.202 -5.445 1.00 98.12 82 LEU A C 1
ATOM 630 O O . LEU A 1 82 ? 11.039 0.998 -5.177 1.00 98.12 82 LEU A O 1
ATOM 634 N N . ARG A 1 83 ? 11.530 -1.150 -4.659 1.00 97.44 83 ARG A N 1
ATOM 635 C CA . ARG A 1 83 ? 12.308 -0.837 -3.450 1.00 97.44 83 ARG A CA 1
ATOM 636 C C . ARG A 1 83 ? 13.539 0.000 -3.785 1.00 97.44 83 ARG A C 1
ATOM 638 O O . ARG A 1 83 ? 13.669 1.112 -3.283 1.00 97.44 83 ARG A O 1
ATOM 645 N N . ARG A 1 84 ? 14.371 -0.475 -4.718 1.00 96.12 84 ARG A N 1
ATOM 646 C CA . ARG A 1 84 ? 15.577 0.246 -5.175 1.00 96.12 84 ARG A CA 1
ATOM 647 C C . ARG A 1 84 ? 15.249 1.636 -5.719 1.00 96.12 84 ARG A C 1
ATOM 649 O O . ARG A 1 84 ? 15.966 2.605 -5.490 1.00 96.12 84 ARG A O 1
ATOM 656 N N . VAL A 1 85 ? 14.134 1.763 -6.441 1.00 96.81 85 VAL A N 1
ATOM 657 C CA . VAL A 1 85 ? 13.663 3.068 -6.918 1.00 96.81 85 VAL A CA 1
ATOM 658 C C . VAL A 1 85 ? 13.238 3.965 -5.748 1.00 96.81 85 VAL A C 1
ATOM 660 O O . VAL A 1 85 ? 13.557 5.155 -5.763 1.00 96.81 85 VAL A O 1
ATOM 663 N N . ALA A 1 86 ? 12.548 3.422 -4.743 1.00 96.25 86 ALA A N 1
ATOM 664 C CA . ALA A 1 86 ? 12.068 4.157 -3.573 1.00 96.25 86 ALA A CA 1
ATOM 665 C C . ALA A 1 86 ? 13.199 4.725 -2.699 1.00 96.25 86 ALA A C 1
ATOM 667 O O . ALA A 1 86 ? 13.004 5.773 -2.091 1.00 96.25 86 ALA A O 1
ATOM 668 N N . GLU A 1 87 ? 14.373 4.091 -2.675 1.00 94.75 87 GLU A N 1
ATOM 669 C CA . GLU A 1 87 ? 15.566 4.570 -1.952 1.00 94.75 87 GLU A CA 1
ATOM 670 C C . GLU A 1 87 ? 16.080 5.922 -2.481 1.00 94.75 87 GLU A C 1
ATOM 672 O O . GLU A 1 87 ? 16.699 6.708 -1.763 1.00 94.75 87 GLU A O 1
ATOM 677 N N . ALA A 1 88 ? 15.812 6.250 -3.748 1.00 91.31 88 ALA A N 1
ATOM 678 C CA . ALA A 1 88 ? 16.308 7.482 -4.343 1.00 91.31 88 ALA A CA 1
ATOM 679 C C . ALA A 1 88 ? 15.496 8.709 -3.885 1.00 91.31 88 ALA A C 1
ATOM 681 O O . ALA A 1 88 ? 14.347 8.896 -4.284 1.00 91.31 88 ALA A O 1
ATOM 682 N N . ARG A 1 89 ? 16.142 9.649 -3.178 1.00 88.81 89 ARG A N 1
ATOM 683 C CA . ARG A 1 89 ? 15.550 10.912 -2.670 1.00 88.81 89 ARG A CA 1
ATOM 684 C C . ARG A 1 89 ? 14.664 11.674 -3.660 1.00 88.81 89 ARG A C 1
ATOM 686 O O . ARG A 1 89 ? 13.633 12.229 -3.279 1.00 88.81 89 ARG A O 1
ATOM 693 N N . MET A 1 90 ? 15.034 11.710 -4.940 1.00 87.94 90 MET A N 1
ATOM 694 C CA . MET A 1 90 ? 14.244 12.397 -5.971 1.00 87.94 90 MET A CA 1
ATOM 695 C C . MET A 1 90 ? 12.871 11.748 -6.224 1.00 87.94 90 MET A C 1
ATOM 697 O O . MET A 1 90 ? 11.954 12.435 -6.674 1.00 87.94 90 MET A O 1
ATOM 701 N N . GLN A 1 91 ? 12.695 10.465 -5.896 1.00 89.19 91 GLN A N 1
ATOM 702 C CA . GLN A 1 91 ? 11.426 9.744 -6.036 1.00 89.19 91 GLN A CA 1
ATOM 703 C C . GLN A 1 91 ? 10.427 10.055 -4.928 1.00 89.19 91 GLN A C 1
ATOM 705 O O . GLN A 1 91 ? 9.230 9.848 -5.117 1.00 89.19 91 GLN A O 1
ATOM 710 N N . ARG A 1 92 ? 10.863 10.695 -3.836 1.00 88.69 92 ARG A N 1
ATOM 711 C CA . ARG A 1 92 ? 10.000 11.111 -2.721 1.00 88.69 92 ARG A CA 1
ATOM 712 C C . ARG A 1 92 ? 8.777 11.927 -3.162 1.00 88.69 92 ARG A C 1
ATOM 714 O O . ARG A 1 92 ? 7.749 11.928 -2.483 1.00 88.69 92 ARG A O 1
ATOM 721 N N . ARG A 1 93 ? 8.861 12.664 -4.273 1.00 84.88 93 ARG A N 1
ATOM 722 C CA . ARG A 1 93 ? 7.755 13.486 -4.806 1.00 84.88 93 ARG A CA 1
ATOM 723 C C . ARG A 1 93 ? 6.880 12.751 -5.827 1.00 84.88 93 ARG A C 1
ATOM 725 O O . ARG A 1 93 ? 5.795 13.231 -6.138 1.00 84.88 93 ARG A O 1
ATOM 732 N N . ASN A 1 94 ? 7.320 11.596 -6.317 1.00 86.25 94 ASN A N 1
ATOM 733 C CA . ASN A 1 94 ? 6.640 10.849 -7.365 1.00 86.25 94 ASN A CA 1
ATOM 734 C C . ASN A 1 94 ? 5.727 9.776 -6.765 1.00 86.25 94 ASN A C 1
ATOM 736 O O . ASN A 1 94 ? 6.087 9.059 -5.835 1.00 86.25 94 ASN A O 1
ATOM 740 N N . ASN A 1 95 ? 4.536 9.628 -7.344 1.00 91.62 95 ASN A N 1
ATOM 741 C CA . ASN A 1 95 ? 3.592 8.576 -6.956 1.00 91.62 95 ASN A CA 1
ATOM 742 C C . ASN A 1 95 ? 3.766 7.289 -7.777 1.00 91.62 95 ASN A C 1
ATOM 744 O O . ASN A 1 95 ? 3.056 6.321 -7.522 1.00 91.62 95 ASN A O 1
ATOM 748 N N . SER A 1 96 ? 4.689 7.260 -8.745 1.00 94.81 96 SER A N 1
ATOM 749 C CA . SER A 1 96 ? 4.919 6.115 -9.637 1.00 94.81 96 SER A CA 1
ATOM 750 C C . SER A 1 96 ? 5.234 4.836 -8.851 1.00 94.81 96 SER A C 1
ATOM 752 O O . SER A 1 96 ? 4.636 3.803 -9.127 1.00 94.81 96 SER A O 1
ATOM 754 N N . VAL A 1 97 ? 6.083 4.921 -7.815 1.00 97.06 97 VAL A N 1
ATOM 755 C CA . VAL A 1 97 ? 6.417 3.776 -6.943 1.00 97.06 97 VAL A CA 1
ATOM 756 C C . VAL A 1 97 ? 5.168 3.214 -6.269 1.00 97.06 97 VAL A C 1
ATOM 758 O O . VAL A 1 97 ? 4.904 2.019 -6.321 1.00 97.06 97 VAL A O 1
ATOM 761 N N . VAL A 1 98 ? 4.363 4.104 -5.684 1.00 97.44 98 VAL A N 1
ATOM 762 C CA . VAL A 1 98 ? 3.125 3.742 -4.984 1.00 97.44 98 VAL A CA 1
ATOM 763 C C . VAL A 1 98 ? 2.132 3.086 -5.939 1.00 97.44 98 VAL A C 1
ATOM 765 O O . VAL A 1 98 ? 1.540 2.071 -5.597 1.00 97.44 98 VAL A O 1
ATOM 768 N N . ARG A 1 99 ? 1.972 3.629 -7.151 1.00 97.38 99 ARG A N 1
ATOM 769 C CA . ARG A 1 99 ? 1.105 3.033 -8.176 1.00 97.38 99 ARG A CA 1
ATOM 770 C C . ARG A 1 99 ? 1.598 1.653 -8.613 1.00 97.38 99 ARG A C 1
ATOM 772 O O . ARG A 1 99 ? 0.779 0.763 -8.770 1.00 97.38 99 ARG A O 1
ATOM 779 N N . GLY A 1 100 ? 2.912 1.464 -8.748 1.00 97.75 100 GLY A N 1
ATOM 780 C CA . GLY A 1 100 ? 3.503 0.156 -9.030 1.00 97.75 100 GLY A CA 1
ATOM 781 C C . GLY A 1 100 ? 3.170 -0.876 -7.951 1.00 97.75 100 GLY A C 1
ATOM 782 O O . GLY A 1 100 ? 2.699 -1.957 -8.280 1.00 97.75 100 GLY A O 1
ATOM 783 N N . LEU A 1 101 ? 3.331 -0.520 -6.672 1.00 98.25 101 LEU A N 1
ATOM 784 C CA . LEU A 1 101 ? 2.982 -1.391 -5.538 1.00 98.25 101 LEU A CA 1
ATOM 785 C C . LEU A 1 101 ? 1.489 -1.748 -5.520 1.00 98.25 101 LEU A C 1
ATOM 787 O O . LEU A 1 101 ? 1.128 -2.896 -5.273 1.00 98.25 101 LEU A O 1
ATOM 791 N N . VAL A 1 102 ? 0.624 -0.776 -5.822 1.00 97.81 102 VAL A N 1
ATOM 792 C CA . VAL A 1 102 ? -0.824 -1.003 -5.936 1.00 97.81 102 VAL A CA 1
ATOM 793 C C . VAL A 1 102 ? -1.149 -1.940 -7.098 1.00 97.81 102 VAL A C 1
ATOM 795 O O . VAL A 1 102 ? -1.999 -2.805 -6.931 1.00 97.81 102 VAL A O 1
ATOM 798 N N . GLU A 1 103 ? -0.472 -1.835 -8.243 1.00 98.00 103 GLU A N 1
ATOM 799 C CA . GLU A 1 103 ? -0.683 -2.781 -9.347 1.00 98.00 103 GLU A CA 1
ATOM 800 C C . GLU A 1 103 ? -0.234 -4.203 -8.997 1.00 98.00 103 GLU A C 1
ATOM 802 O O . GLU A 1 103 ? -0.933 -5.144 -9.358 1.00 98.00 103 GLU A O 1
ATOM 807 N N . VAL A 1 104 ? 0.871 -4.386 -8.257 1.00 98.31 104 VAL A N 1
ATOM 808 C CA . VAL A 1 104 ? 1.265 -5.720 -7.754 1.00 98.31 104 VAL A CA 1
ATOM 809 C C . VAL A 1 104 ? 0.163 -6.285 -6.850 1.00 98.31 104 VAL A C 1
ATOM 811 O O . VAL A 1 104 ? -0.236 -7.439 -6.991 1.00 98.31 104 VAL A O 1
ATOM 814 N N . TYR A 1 105 ? -0.384 -5.454 -5.961 1.00 98.06 105 TYR A N 1
ATOM 815 C CA . TYR A 1 105 ? -1.472 -5.841 -5.066 1.00 98.06 105 TYR A CA 1
ATOM 816 C C . TYR A 1 105 ? -2.749 -6.224 -5.836 1.00 98.06 105 TYR A C 1
ATOM 818 O O . TYR A 1 105 ? -3.292 -7.307 -5.633 1.00 98.06 105 TYR A O 1
ATOM 826 N N . VAL A 1 106 ? -3.200 -5.370 -6.764 1.00 95.88 106 VAL A N 1
ATOM 827 C CA . VAL A 1 106 ? -4.410 -5.586 -7.583 1.00 95.88 106 VAL A CA 1
ATOM 828 C C . VAL A 1 106 ? -4.265 -6.800 -8.503 1.00 95.88 106 VAL A C 1
ATOM 830 O O . VAL A 1 106 ? -5.260 -7.437 -8.838 1.00 95.88 106 VAL A O 1
ATOM 833 N N . ALA A 1 107 ? -3.038 -7.163 -8.872 1.00 96.06 107 ALA A N 1
ATOM 834 C CA . ALA A 1 107 ? -2.737 -8.379 -9.620 1.00 96.06 107 ALA A CA 1
ATOM 835 C C . ALA A 1 107 ? -2.898 -9.680 -8.804 1.00 96.06 107 ALA A C 1
ATOM 837 O O . ALA A 1 107 ? -2.645 -10.754 -9.338 1.00 96.06 107 ALA A O 1
ATOM 838 N N . GLY A 1 108 ? -3.316 -9.605 -7.535 1.00 96.19 108 GLY A N 1
ATOM 839 C CA . GLY A 1 108 ? -3.556 -10.769 -6.677 1.00 96.19 108 GLY A CA 1
ATOM 840 C C . GLY A 1 108 ? -2.386 -11.131 -5.761 1.00 96.19 108 GLY A C 1
ATOM 841 O O . GLY A 1 108 ? -2.447 -12.140 -5.067 1.00 96.19 108 GLY A O 1
ATOM 842 N N . HIS A 1 109 ? -1.338 -10.304 -5.697 1.00 97.62 109 HIS A N 1
ATOM 843 C CA . HIS A 1 109 ? -0.142 -10.575 -4.887 1.00 97.62 109 HIS A CA 1
ATOM 844 C C . HIS A 1 109 ? -0.160 -9.858 -3.530 1.00 97.62 109 HIS A C 1
ATOM 846 O O . HIS A 1 109 ? 0.880 -9.444 -3.019 1.00 97.62 109 HIS A O 1
ATOM 852 N N . ALA A 1 110 ? -1.339 -9.707 -2.917 1.00 97.38 110 ALA A N 1
ATOM 853 C CA . ALA A 1 110 ? -1.479 -9.066 -1.607 1.00 97.38 110 ALA A CA 1
ATOM 854 C C . ALA A 1 110 ? -0.609 -9.733 -0.520 1.00 97.38 110 ALA A C 1
ATOM 856 O O . ALA A 1 110 ? -0.007 -9.030 0.292 1.00 97.38 110 ALA A O 1
ATOM 857 N N . ALA A 1 111 ? -0.486 -11.066 -0.564 1.00 97.31 111 ALA A N 1
ATOM 858 C CA . ALA A 1 111 ? 0.340 -11.853 0.354 1.00 97.31 111 ALA A CA 1
ATOM 859 C C . ALA A 1 111 ? 1.846 -11.540 0.257 1.00 97.31 111 ALA A C 1
ATOM 861 O O . ALA A 1 111 ? 2.541 -11.673 1.255 1.00 97.31 111 ALA A O 1
ATOM 862 N N . SER A 1 112 ? 2.345 -11.081 -0.899 1.00 97.88 112 SER A N 1
ATOM 863 C CA . SER A 1 112 ? 3.737 -10.620 -1.054 1.00 97.88 112 SER A CA 1
ATOM 864 C C . SER A 1 112 ? 3.876 -9.124 -0.742 1.00 97.88 112 SER A C 1
ATOM 866 O O . SER A 1 112 ? 4.857 -8.688 -0.142 1.00 97.88 112 SER A O 1
ATOM 868 N N . VAL A 1 113 ? 2.881 -8.313 -1.127 1.00 98.31 113 VAL A N 1
ATOM 869 C CA . VAL A 1 113 ? 2.930 -6.849 -0.970 1.00 98.31 113 VAL A CA 1
ATOM 870 C C . VAL A 1 113 ? 2.912 -6.436 0.497 1.00 98.31 113 VAL A C 1
ATOM 872 O O . VAL A 1 113 ? 3.719 -5.598 0.881 1.00 98.31 113 VAL A O 1
ATOM 875 N N . LEU A 1 114 ? 2.008 -6.975 1.321 1.00 98.06 114 LEU A N 1
ATOM 876 C CA . LEU A 1 114 ? 1.861 -6.504 2.705 1.00 98.06 114 LEU A CA 1
ATOM 877 C C . LEU A 1 114 ? 3.105 -6.768 3.570 1.00 98.06 114 LEU A C 1
ATOM 879 O O . LEU A 1 114 ? 3.549 -5.821 4.223 1.00 98.06 114 LEU A O 1
ATOM 883 N N . PRO A 1 115 ? 3.721 -7.965 3.541 1.00 98.25 115 PRO A N 1
ATOM 884 C CA . PRO A 1 115 ? 4.996 -8.193 4.217 1.00 98.25 115 PRO A CA 1
ATOM 885 C C . PRO A 1 115 ? 6.098 -7.252 3.719 1.00 98.25 115 PRO A C 1
ATOM 887 O O . PRO A 1 115 ? 6.774 -6.626 4.531 1.00 98.25 115 PRO A O 1
ATOM 890 N N . ALA A 1 116 ? 6.215 -7.047 2.401 1.00 98.38 116 ALA A N 1
ATOM 891 C CA . ALA A 1 116 ? 7.190 -6.106 1.850 1.00 98.38 116 ALA A CA 1
ATOM 892 C C . ALA A 1 116 ? 6.942 -4.668 2.345 1.00 98.38 116 ALA A C 1
ATOM 894 O O . ALA A 1 116 ? 7.877 -3.981 2.745 1.00 98.38 116 ALA A O 1
ATOM 895 N N . LEU A 1 117 ? 5.689 -4.201 2.381 1.00 98.50 117 LEU A N 1
ATOM 896 C CA . LEU A 1 117 ? 5.359 -2.882 2.928 1.00 98.50 117 LEU A CA 1
ATOM 897 C C . LEU A 1 117 ? 5.686 -2.777 4.422 1.00 98.50 117 LEU A C 1
ATOM 899 O O . LEU A 1 117 ? 6.144 -1.718 4.852 1.00 98.50 117 LEU A O 1
ATOM 903 N N . ALA A 1 118 ? 5.486 -3.844 5.199 1.00 98.56 118 ALA A N 1
ATOM 904 C CA . ALA A 1 118 ? 5.832 -3.877 6.616 1.00 98.56 118 ALA A CA 1
ATOM 905 C C . ALA A 1 118 ? 7.352 -3.781 6.823 1.00 98.56 118 ALA A C 1
ATOM 907 O O . ALA A 1 118 ? 7.805 -2.957 7.616 1.00 98.56 118 ALA A O 1
ATOM 908 N N . GLU A 1 119 ? 8.146 -4.519 6.042 1.00 98.38 119 GLU A N 1
ATOM 909 C CA . GLU A 1 119 ? 9.610 -4.396 6.036 1.00 98.38 119 GLU A CA 1
ATOM 910 C C . GLU A 1 119 ? 10.067 -2.980 5.662 1.00 98.38 119 GLU A C 1
ATOM 912 O O . GLU A 1 119 ? 10.973 -2.416 6.274 1.00 98.38 119 GLU A O 1
ATOM 917 N N . TRP A 1 120 ? 9.434 -2.370 4.658 1.00 98.06 120 TRP A N 1
ATOM 918 C CA . TRP A 1 120 ? 9.752 -1.006 4.235 1.00 98.06 120 TRP A CA 1
ATOM 919 C C . TRP A 1 120 ? 9.360 0.023 5.297 1.00 98.06 120 TRP A C 1
ATOM 921 O O . TRP A 1 120 ? 10.024 1.047 5.437 1.00 98.06 120 TRP A O 1
ATOM 931 N N . ALA A 1 121 ? 8.282 -0.228 6.040 1.00 97.94 121 ALA A N 1
ATOM 932 C CA . ALA A 1 121 ? 7.758 0.668 7.061 1.00 97.94 121 ALA A CA 1
ATOM 933 C C . ALA A 1 121 ? 8.699 0.814 8.269 1.00 97.94 121 ALA A C 1
ATOM 935 O O . ALA A 1 121 ? 8.687 1.877 8.904 1.00 97.94 121 ALA A O 1
ATOM 936 N N . VAL A 1 122 ? 9.519 -0.206 8.546 1.00 96.81 122 VAL A N 1
ATOM 937 C CA . VAL A 1 122 ? 10.476 -0.249 9.667 1.00 96.81 122 VAL A CA 1
ATOM 938 C C . VAL A 1 122 ? 11.929 0.017 9.257 1.00 96.81 122 VAL A C 1
ATOM 940 O O . VAL A 1 122 ? 12.811 -0.028 10.103 1.00 96.81 122 VAL A O 1
ATOM 943 N N . ALA A 1 123 ? 12.202 0.333 7.986 1.00 95.62 123 ALA A N 1
ATOM 944 C CA . ALA A 1 123 ? 13.549 0.648 7.498 1.00 95.62 123 ALA A CA 1
ATOM 945 C C . ALA A 1 123 ? 14.011 2.046 7.966 1.00 95.62 123 ALA A C 1
ATOM 947 O O . ALA A 1 123 ? 13.894 3.032 7.234 1.00 95.62 123 ALA A O 1
ATOM 948 N N . GLU A 1 124 ? 14.439 2.163 9.226 1.00 89.56 124 GLU A N 1
ATOM 949 C CA . GLU A 1 124 ? 14.705 3.440 9.909 1.00 89.56 124 GLU A CA 1
ATOM 950 C C . GLU A 1 124 ? 15.732 4.331 9.200 1.00 89.56 124 GLU A C 1
ATOM 952 O O . GLU A 1 124 ? 15.567 5.553 9.171 1.00 89.56 124 GLU A O 1
ATOM 957 N N . ASP A 1 125 ? 16.725 3.712 8.570 1.00 93.31 125 ASP A N 1
ATOM 958 C CA . ASP A 1 125 ? 17.799 4.325 7.789 1.00 93.31 125 ASP A CA 1
ATOM 959 C C . ASP A 1 125 ? 17.354 4.805 6.392 1.00 93.31 125 ASP A C 1
ATOM 961 O O . ASP A 1 125 ? 18.085 5.534 5.722 1.00 93.31 125 ASP A O 1
ATOM 965 N N . GLN A 1 126 ? 16.143 4.444 5.953 1.00 94.81 126 GLN A N 1
ATOM 966 C CA . GLN A 1 126 ? 15.618 4.711 4.609 1.00 94.81 126 GLN A CA 1
ATOM 967 C C . GLN A 1 126 ? 14.274 5.468 4.672 1.00 94.81 126 GLN A C 1
ATOM 969 O O . GLN A 1 126 ? 13.203 4.911 4.389 1.00 94.81 126 GLN A O 1
ATOM 974 N N . PRO A 1 127 ? 14.279 6.771 5.018 1.00 94.81 127 PRO A N 1
ATOM 975 C CA . PRO A 1 127 ? 13.049 7.535 5.238 1.00 94.81 127 PRO A CA 1
ATOM 976 C C . PRO A 1 127 ? 12.173 7.665 3.982 1.00 94.81 127 PRO A C 1
ATOM 978 O O . PRO A 1 127 ? 10.946 7.762 4.086 1.00 94.81 127 PRO A O 1
ATOM 981 N N . GLU A 1 128 ? 12.761 7.653 2.786 1.00 95.56 128 GLU A N 1
ATOM 982 C CA . GLU A 1 128 ? 12.024 7.638 1.523 1.00 95.56 128 GLU A CA 1
ATOM 983 C C . GLU A 1 128 ? 11.235 6.338 1.323 1.00 95.56 128 GLU A C 1
ATOM 985 O O . GLU A 1 128 ? 10.054 6.389 0.964 1.00 95.56 128 GLU A O 1
ATOM 990 N N . VAL A 1 129 ? 11.852 5.191 1.614 1.00 97.12 129 VAL A N 1
ATOM 991 C CA . VAL A 1 129 ? 11.228 3.862 1.523 1.00 97.12 129 VAL A CA 1
ATOM 992 C C . VAL A 1 129 ? 10.046 3.773 2.490 1.00 97.12 129 VAL A C 1
ATOM 994 O O . VAL A 1 129 ? 8.930 3.448 2.073 1.00 97.12 129 VAL A O 1
ATOM 997 N N . ARG A 1 130 ? 10.241 4.208 3.742 1.00 97.38 130 ARG A N 1
ATOM 998 C CA . ARG A 1 130 ? 9.173 4.302 4.754 1.00 97.38 130 ARG A CA 1
ATOM 999 C C . ARG A 1 130 ? 8.011 5.184 4.304 1.00 97.38 130 ARG A C 1
ATOM 1001 O O . ARG A 1 130 ? 6.844 4.829 4.483 1.00 97.38 130 ARG A O 1
ATOM 1008 N N . LEU A 1 131 ? 8.304 6.333 3.689 1.00 96.81 131 LEU A N 1
ATOM 1009 C CA . LEU A 1 131 ? 7.269 7.222 3.159 1.00 96.81 131 LEU A CA 1
ATOM 1010 C C . LEU A 1 131 ? 6.465 6.560 2.036 1.00 96.81 131 LEU A C 1
ATOM 1012 O O . LEU A 1 131 ? 5.242 6.719 1.986 1.00 96.81 131 LEU A O 1
ATOM 1016 N N . HIS A 1 132 ? 7.126 5.840 1.129 1.00 98.06 132 HIS A N 1
ATOM 1017 C CA . HIS A 1 132 ? 6.441 5.108 0.068 1.00 98.06 132 HIS A CA 1
ATOM 1018 C C . HIS A 1 132 ? 5.567 3.982 0.628 1.00 98.06 132 HIS A C 1
ATOM 1020 O O . HIS A 1 132 ? 4.432 3.850 0.168 1.00 98.06 132 HIS A O 1
ATOM 1026 N N . ALA A 1 133 ? 6.020 3.277 1.669 1.00 98.12 133 ALA A N 1
ATOM 1027 C CA . ALA A 1 133 ? 5.219 2.270 2.359 1.00 98.12 133 ALA A CA 1
ATOM 1028 C C . ALA A 1 133 ? 3.941 2.863 2.972 1.00 98.12 133 ALA A C 1
ATOM 1030 O O . ALA A 1 133 ? 2.836 2.416 2.664 1.00 98.12 133 ALA A O 1
ATOM 1031 N N . GLY A 1 134 ? 4.064 3.952 3.741 1.00 97.75 134 GLY A N 1
ATOM 1032 C CA . GLY A 1 134 ? 2.905 4.631 4.331 1.00 97.75 134 GLY A CA 1
ATOM 1033 C C . GLY A 1 134 ? 1.928 5.176 3.281 1.00 97.75 134 GLY A C 1
ATOM 1034 O O . GLY A 1 134 ? 0.710 5.137 3.463 1.00 97.75 134 GLY A O 1
ATOM 1035 N N . ARG A 1 135 ? 2.434 5.663 2.139 1.00 97.94 135 ARG A N 1
ATOM 1036 C CA . ARG A 1 135 ? 1.585 6.123 1.027 1.00 97.94 135 ARG A CA 1
ATOM 1037 C C . ARG A 1 135 ? 0.880 4.978 0.310 1.00 97.94 135 ARG A C 1
ATOM 1039 O O . ARG A 1 135 ? -0.272 5.170 -0.076 1.00 97.94 135 ARG A O 1
ATOM 1046 N N . ALA A 1 136 ? 1.555 3.846 0.114 1.00 98.31 136 ALA A N 1
ATOM 1047 C CA . ALA A 1 136 ? 0.967 2.651 -0.478 1.00 98.31 136 ALA A CA 1
ATOM 1048 C C . ALA A 1 136 ? -0.136 2.094 0.413 1.00 98.31 136 ALA A C 1
ATOM 1050 O O . ALA A 1 136 ? -1.262 1.967 -0.065 1.00 98.31 136 ALA A O 1
ATOM 1051 N N . LEU A 1 137 ? 0.131 1.916 1.713 1.00 98.38 137 LEU A N 1
ATOM 1052 C CA . LEU A 1 137 ? -0.900 1.520 2.669 1.00 98.38 137 LEU A CA 1
ATOM 1053 C C . LEU A 1 137 ? -2.112 2.442 2.587 1.00 98.38 137 LEU A C 1
ATOM 1055 O O . LEU A 1 137 ? -3.226 1.955 2.478 1.00 98.38 137 LEU A O 1
ATOM 1059 N N . ARG A 1 138 ? -1.913 3.766 2.592 1.00 96.56 138 ARG A N 1
ATOM 1060 C CA . ARG A 1 138 ? -3.031 4.716 2.527 1.00 96.56 138 ARG A CA 1
ATOM 1061 C C . ARG A 1 138 ? -3.919 4.485 1.300 1.00 96.56 138 ARG A C 1
ATOM 1063 O O . ARG A 1 138 ? -5.130 4.578 1.415 1.00 96.56 138 ARG A O 1
ATOM 1070 N N . VAL A 1 139 ? -3.332 4.224 0.129 1.00 97.25 139 VAL A N 1
ATOM 1071 C CA . VAL A 1 139 ? -4.110 3.957 -1.094 1.00 97.25 139 VAL A CA 1
ATOM 1072 C C . VAL A 1 139 ? -4.841 2.618 -0.999 1.00 97.25 139 VAL A C 1
ATOM 1074 O O . VAL A 1 139 ? -5.995 2.533 -1.403 1.00 97.25 139 VAL A O 1
ATOM 1077 N N . LEU A 1 140 ? -4.192 1.588 -0.455 1.00 98.25 140 LEU A N 1
ATOM 1078 C CA . LEU A 1 140 ? -4.801 0.270 -0.275 1.00 98.25 140 LEU A CA 1
ATOM 1079 C C . LEU A 1 140 ? -5.908 0.281 0.791 1.00 98.25 140 LEU A C 1
ATOM 1081 O O . LEU A 1 140 ? -6.911 -0.403 0.634 1.00 98.25 140 LEU A O 1
ATOM 1085 N N . ALA A 1 141 ? -5.766 1.095 1.836 1.00 97.62 141 ALA A N 1
ATOM 1086 C CA . ALA A 1 141 ? -6.719 1.200 2.936 1.00 97.62 141 ALA A CA 1
ATOM 1087 C C . ALA A 1 141 ? -8.038 1.894 2.552 1.00 97.62 141 ALA A C 1
ATOM 1089 O O . ALA A 1 141 ? -9.039 1.740 3.249 1.00 97.62 141 ALA A O 1
ATOM 1090 N N . ASP A 1 142 ? -8.051 2.638 1.442 1.00 96.19 142 ASP A N 1
ATOM 1091 C CA . ASP A 1 142 ? -9.266 3.248 0.892 1.00 96.19 142 ASP A CA 1
ATOM 1092 C C . ASP A 1 142 ? -10.133 2.224 0.114 1.00 96.19 142 ASP A C 1
ATOM 1094 O O . ASP A 1 142 ? -11.225 2.566 -0.345 1.00 96.19 142 ASP A O 1
ATOM 1098 N N . ARG A 1 143 ? -9.664 0.976 -0.048 1.00 96.06 143 ARG A N 1
ATOM 1099 C CA . ARG A 1 143 ? -10.363 -0.093 -0.775 1.00 96.06 143 ARG A CA 1
ATOM 1100 C C . ARG A 1 143 ? -11.320 -0.875 0.126 1.00 96.06 143 ARG A C 1
ATOM 1102 O O . ARG A 1 143 ? -11.039 -1.130 1.299 1.00 96.06 143 ARG A O 1
ATOM 1109 N N . TRP A 1 144 ? -12.421 -1.311 -0.472 1.00 95.19 144 TRP A N 1
ATOM 1110 C CA . TRP A 1 144 ? -13.478 -2.089 0.168 1.00 95.19 144 TRP A CA 1
ATOM 1111 C C . TRP A 1 144 ? -13.707 -3.373 -0.627 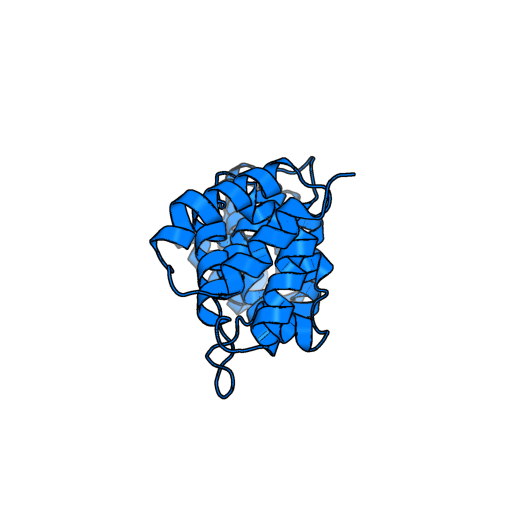1.00 95.19 144 TRP A C 1
ATOM 1113 O O . TRP A 1 144 ? -13.511 -3.389 -1.845 1.00 95.19 144 TRP A O 1
ATOM 1123 N N . VAL A 1 145 ? -14.098 -4.442 0.062 1.00 93.44 145 VAL A N 1
ATOM 1124 C CA . VAL A 1 145 ? -14.432 -5.724 -0.575 1.00 93.44 145 VAL A CA 1
ATOM 1125 C C . VAL A 1 145 ? -15.627 -5.518 -1.521 1.00 93.44 145 VAL A C 1
ATOM 1127 O O . VAL A 1 145 ? -16.494 -4.704 -1.219 1.00 93.44 145 VAL A O 1
ATOM 1130 N N . PRO A 1 146 ? -15.717 -6.209 -2.670 1.00 90.38 146 PRO A N 1
ATOM 1131 C CA . PRO A 1 146 ? -16.944 -6.220 -3.469 1.00 90.38 146 PRO A CA 1
ATOM 1132 C C . PRO A 1 146 ? -18.103 -6.950 -2.755 1.00 90.38 146 PRO A C 1
ATOM 1134 O O . PRO A 1 146 ? -17.948 -7.518 -1.668 1.00 90.38 146 PRO A O 1
ATOM 1137 N N . ALA A 1 147 ? -19.285 -6.969 -3.379 1.00 85.38 147 ALA A N 1
ATOM 1138 C CA . ALA A 1 147 ? -20.407 -7.792 -2.930 1.00 85.38 147 ALA A CA 1
ATOM 1139 C C . ALA A 1 147 ? -19.972 -9.244 -2.635 1.00 85.38 147 ALA A C 1
ATOM 1141 O O . ALA A 1 147 ? -19.175 -9.806 -3.391 1.00 85.38 147 ALA A O 1
ATOM 1142 N N . PRO A 1 148 ? -20.488 -9.876 -1.561 1.00 86.44 148 PRO A N 1
ATOM 1143 C CA . PRO A 1 148 ? -21.552 -9.400 -0.667 1.00 86.44 148 PRO A CA 1
ATOM 1144 C C . PRO A 1 148 ? -21.067 -8.600 0.561 1.00 86.44 148 PRO A C 1
ATOM 1146 O O . PRO A 1 148 ? -21.882 -8.241 1.407 1.00 86.44 148 PRO A O 1
ATOM 1149 N N . ARG A 1 149 ? -19.763 -8.322 0.704 1.00 87.69 149 ARG A N 1
ATOM 1150 C CA . ARG A 1 149 ? -19.178 -7.673 1.897 1.00 87.69 149 ARG A CA 1
ATOM 1151 C C . ARG A 1 149 ? -18.758 -6.220 1.645 1.00 87.69 149 ARG A C 1
ATOM 1153 O O . ARG A 1 149 ? -17.746 -5.772 2.162 1.00 87.69 149 ARG A O 1
ATOM 1160 N N . GLU A 1 150 ? -19.553 -5.450 0.910 1.00 88.12 150 GLU A N 1
ATOM 1161 C CA . GLU A 1 150 ? -19.212 -4.078 0.470 1.00 88.12 150 GLU A CA 1
ATOM 1162 C C . GLU A 1 150 ? -18.885 -3.083 1.596 1.00 88.12 150 GLU A C 1
ATOM 1164 O O . GLU A 1 150 ? -18.262 -2.042 1.379 1.00 88.12 150 GLU A O 1
ATOM 1169 N N . SER A 1 151 ? -19.299 -3.393 2.823 1.00 86.19 151 SER A N 1
ATOM 1170 C CA . SER A 1 151 ? -18.999 -2.612 4.021 1.00 86.19 151 SER A CA 1
ATOM 1171 C C . SER A 1 151 ? -17.658 -2.952 4.678 1.00 86.19 151 SER A C 1
ATOM 1173 O O . SER A 1 151 ? -17.293 -2.287 5.646 1.00 86.19 151 SER A O 1
ATOM 1175 N N . TRP A 1 152 ? -16.922 -3.949 4.182 1.00 94.06 152 TRP A N 1
ATOM 1176 C CA . TRP A 1 152 ? -15.673 -4.424 4.773 1.00 94.06 152 TRP A CA 1
ATOM 1177 C C . TRP A 1 152 ? -14.453 -3.750 4.146 1.00 94.06 152 TRP A C 1
ATOM 1179 O O . TRP A 1 152 ? -14.317 -3.765 2.917 1.00 94.06 152 TRP A O 1
ATOM 1189 N N . PRO A 1 153 ? -13.523 -3.209 4.953 1.00 96.81 153 PRO A N 1
ATOM 1190 C CA . PRO A 1 153 ? -12.220 -2.820 4.441 1.00 96.81 153 PRO A CA 1
ATOM 1191 C C . PRO A 1 153 ? -11.488 -4.031 3.864 1.00 96.81 153 PRO A C 1
ATOM 1193 O O . PRO A 1 153 ? -11.356 -5.058 4.533 1.00 96.81 153 PRO A O 1
ATOM 1196 N N . GLU A 1 154 ? -10.976 -3.902 2.639 1.00 97.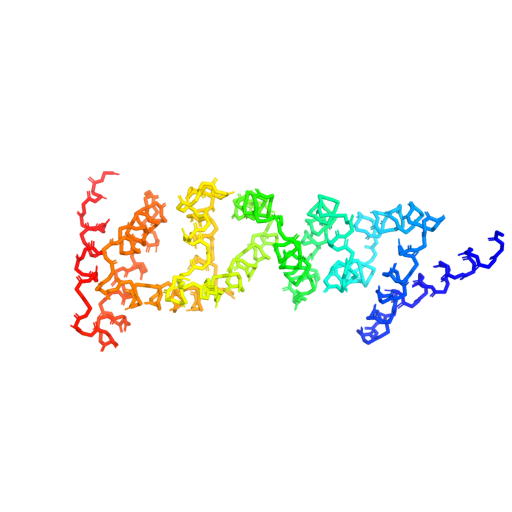44 154 GLU A N 1
ATOM 1197 C CA . GLU A 1 154 ? -10.395 -5.034 1.901 1.00 97.44 154 GLU A CA 1
ATOM 1198 C C . GLU A 1 154 ? -9.219 -5.674 2.661 1.00 97.44 154 GLU A C 1
ATOM 1200 O O . GLU A 1 154 ? -9.124 -6.893 2.774 1.00 97.44 154 GLU A O 1
ATOM 1205 N N . LEU A 1 155 ? -8.368 -4.849 3.279 1.00 98.00 155 LEU A N 1
ATOM 1206 C CA . LEU A 1 155 ? -7.216 -5.317 4.056 1.00 98.00 155 LEU A CA 1
ATOM 1207 C C . LEU A 1 155 ? -7.611 -6.093 5.325 1.00 98.00 155 LEU A C 1
ATOM 1209 O O . LEU A 1 155 ? -6.881 -6.999 5.721 1.00 98.00 155 LEU A O 1
ATOM 1213 N N . LEU A 1 156 ? -8.745 -5.766 5.959 1.00 97.56 156 LEU A N 1
ATOM 1214 C CA . LEU A 1 156 ? -9.231 -6.520 7.122 1.00 97.56 156 LEU A CA 1
ATOM 1215 C C . LEU A 1 156 ? -9.815 -7.868 6.709 1.00 97.56 156 LEU A C 1
ATOM 1217 O O . LEU A 1 156 ? -9.597 -8.853 7.408 1.00 97.56 156 LEU A O 1
ATOM 1221 N N . ASP A 1 157 ? -10.512 -7.938 5.572 1.00 97.12 157 ASP A N 1
ATOM 1222 C CA . ASP A 1 157 ? -11.015 -9.215 5.055 1.00 97.12 157 ASP A CA 1
ATOM 1223 C C . ASP A 1 157 ? -9.866 -10.148 4.647 1.00 97.12 157 ASP A C 1
ATOM 1225 O O . ASP A 1 157 ? -9.891 -11.335 4.969 1.00 97.12 157 ASP A O 1
ATOM 1229 N N . LEU A 1 158 ? -8.803 -9.606 4.040 1.00 97.31 158 LEU A N 1
ATOM 1230 C CA . LEU A 1 158 ? -7.583 -10.368 3.763 1.00 97.31 158 LEU A CA 1
ATOM 1231 C C . LEU A 1 158 ? -6.892 -10.856 5.042 1.00 97.31 158 LEU A C 1
ATOM 1233 O O . LEU A 1 158 ? -6.383 -11.976 5.062 1.00 97.31 158 LEU A O 1
ATOM 1237 N N . ALA A 1 159 ? -6.868 -10.038 6.100 1.00 97.62 159 ALA A N 1
ATOM 1238 C CA . ALA A 1 159 ? -6.294 -10.437 7.383 1.00 97.62 159 ALA A CA 1
ATOM 1239 C C . ALA A 1 159 ? -7.130 -11.539 8.048 1.00 97.62 159 ALA A C 1
ATOM 1241 O O . ALA A 1 159 ? -6.585 -12.531 8.526 1.00 97.62 159 ALA A O 1
ATOM 1242 N N . ARG A 1 160 ? -8.462 -11.409 8.001 1.00 96.62 160 ARG A N 1
ATOM 1243 C CA . ARG A 1 160 ? -9.413 -12.425 8.471 1.00 96.62 160 ARG A CA 1
ATOM 1244 C C . ARG A 1 160 ? -9.243 -13.752 7.729 1.00 96.62 160 ARG A C 1
ATOM 1246 O O . ARG A 1 160 ? -9.313 -14.809 8.345 1.00 96.62 160 ARG A O 1
ATOM 1253 N N . ALA A 1 161 ? -9.024 -13.704 6.416 1.00 96.31 161 ALA A N 1
ATOM 1254 C CA . ALA A 1 161 ? -8.795 -14.886 5.587 1.00 96.31 161 ALA A CA 1
ATOM 1255 C C . ALA A 1 161 ? -7.391 -15.502 5.758 1.00 96.31 161 ALA A C 1
ATOM 1257 O O . ALA A 1 161 ? -7.120 -16.551 5.179 1.00 96.31 161 ALA A O 1
ATOM 1258 N N . GLY A 1 162 ? -6.493 -14.864 6.516 1.00 96.94 162 GLY A N 1
ATOM 1259 C CA . GLY A 1 162 ? -5.112 -15.315 6.704 1.00 96.94 162 GLY A CA 1
ATOM 1260 C C . GLY A 1 162 ? -4.184 -15.044 5.514 1.00 96.94 162 GLY A C 1
ATOM 1261 O O . GLY A 1 162 ? -3.018 -15.424 5.559 1.00 96.94 162 GLY A O 1
ATOM 1262 N N . THR A 1 163 ? -4.661 -14.363 4.466 1.00 97.69 163 THR A N 1
ATOM 1263 C CA . THR A 1 163 ? -3.852 -13.995 3.290 1.00 97.69 163 THR A CA 1
ATOM 1264 C C . THR A 1 163 ? -2.764 -12.983 3.645 1.00 97.69 163 THR A C 1
ATOM 1266 O O . THR A 1 163 ? -1.689 -12.987 3.050 1.00 97.69 163 THR A O 1
ATOM 1269 N N . VAL A 1 164 ? -3.040 -12.099 4.606 1.00 97.75 164 VAL A N 1
ATOM 1270 C CA . VAL A 1 164 ? -2.064 -11.143 5.145 1.00 97.75 164 VAL A CA 1
ATOM 1271 C C . VAL A 1 164 ? -2.028 -11.256 6.663 1.00 97.75 164 VAL A C 1
ATOM 1273 O O . VAL A 1 164 ? -3.053 -11.478 7.304 1.00 97.75 164 VAL A O 1
ATOM 1276 N N . ARG A 1 165 ? -0.850 -11.092 7.268 1.00 98.12 165 ARG A N 1
ATOM 1277 C CA . ARG A 1 165 ? -0.727 -11.132 8.729 1.00 98.12 165 ARG A CA 1
ATOM 1278 C C . ARG A 1 165 ? -1.209 -9.814 9.327 1.00 98.12 165 ARG A C 1
ATOM 1280 O O . ARG A 1 165 ? -0.802 -8.742 8.877 1.00 98.12 165 ARG A O 1
ATOM 1287 N N . MET A 1 166 ? -2.010 -9.884 10.390 1.00 98.25 166 MET A N 1
ATOM 1288 C CA . MET A 1 166 ? -2.477 -8.681 11.090 1.00 98.25 166 MET A CA 1
ATOM 1289 C C . MET A 1 166 ? -1.309 -7.840 11.635 1.00 98.25 166 MET A C 1
ATOM 1291 O O . MET A 1 166 ? -1.363 -6.614 11.590 1.00 98.25 166 MET A O 1
ATOM 1295 N N . SER A 1 167 ? -0.215 -8.476 12.065 1.00 98.19 167 SER A N 1
ATOM 1296 C CA . SER A 1 167 ? 1.004 -7.796 12.523 1.00 98.19 167 SER A CA 1
ATOM 1297 C C . SER A 1 167 ? 1.671 -6.944 11.434 1.00 98.19 167 SER A C 1
ATOM 1299 O O . SER A 1 167 ? 2.154 -5.846 11.717 1.00 98.19 167 SER A O 1
ATOM 1301 N N . ASP A 1 168 ? 1.672 -7.411 10.180 1.00 98.50 168 ASP A N 1
ATOM 1302 C CA . ASP A 1 168 ? 2.235 -6.665 9.046 1.00 98.50 168 ASP A CA 1
ATOM 1303 C C . ASP A 1 168 ? 1.353 -5.458 8.720 1.00 98.50 168 ASP A C 1
ATOM 1305 O O . ASP A 1 168 ? 1.847 -4.345 8.515 1.00 98.50 168 ASP A O 1
ATOM 1309 N N . LEU A 1 169 ? 0.031 -5.656 8.751 1.00 98.56 169 LEU A N 1
ATOM 1310 C CA . LEU A 1 169 ? -0.941 -4.581 8.580 1.00 98.56 169 LEU A CA 1
ATOM 1311 C C . LEU A 1 169 ? -0.803 -3.521 9.686 1.00 98.56 169 LEU A C 1
ATOM 1313 O O . LEU A 1 169 ? -0.753 -2.328 9.381 1.00 98.56 169 LEU A O 1
ATOM 1317 N N . ALA A 1 170 ? -0.671 -3.939 10.948 1.00 98.62 170 ALA A N 1
ATOM 1318 C CA . ALA A 1 170 ? -0.446 -3.049 12.086 1.00 98.62 170 ALA A CA 1
ATOM 1319 C C . 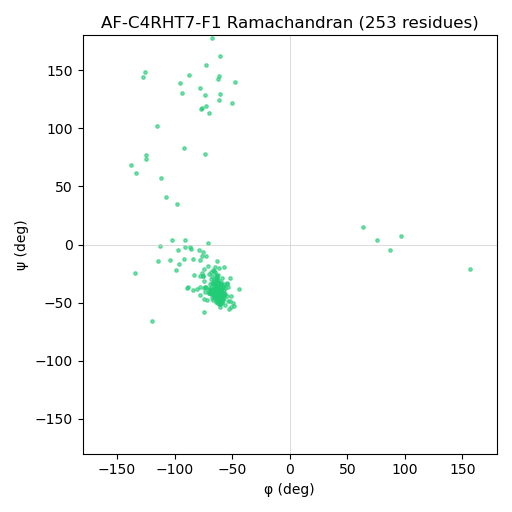ALA A 1 170 ? 0.866 -2.262 11.950 1.00 98.62 170 ALA A C 1
ATOM 1321 O O . ALA A 1 170 ? 0.886 -1.048 12.153 1.00 98.62 170 ALA A O 1
ATOM 1322 N N . THR A 1 171 ? 1.944 -2.922 11.522 1.00 98.56 171 THR A N 1
ATOM 1323 C CA . THR A 1 171 ? 3.247 -2.288 11.265 1.00 98.56 171 THR A CA 1
ATOM 1324 C C . THR A 1 171 ? 3.139 -1.202 10.196 1.00 98.56 171 THR A C 1
ATOM 1326 O O . THR A 1 171 ? 3.607 -0.075 10.387 1.00 98.56 171 THR A O 1
ATOM 1329 N N . CYS A 1 172 ? 2.451 -1.500 9.091 1.00 98.56 172 CYS A N 1
ATOM 1330 C CA . CYS A 1 172 ? 2.192 -0.515 8.049 1.00 98.56 172 CYS A CA 1
ATOM 1331 C C . CYS A 1 172 ? 1.399 0.681 8.603 1.00 98.56 172 CYS A C 1
ATOM 1333 O O . CYS A 1 172 ? 1.764 1.837 8.353 1.00 98.56 172 CYS A O 1
ATOM 1335 N N . TRP A 1 173 ? 0.323 0.417 9.354 1.00 98.69 173 TRP A N 1
ATOM 1336 C CA . TRP A 1 173 ? -0.536 1.451 9.935 1.00 98.69 173 TRP A CA 1
ATOM 1337 C C . TRP A 1 173 ? 0.223 2.353 10.902 1.00 98.69 173 TRP A C 1
ATOM 1339 O O . TRP A 1 173 ? 0.152 3.575 10.758 1.00 98.69 173 TRP A O 1
ATOM 1349 N N . ALA A 1 174 ? 1.005 1.784 11.819 1.00 98.31 174 ALA A N 1
ATOM 1350 C CA . ALA A 1 174 ? 1.813 2.544 12.769 1.00 98.31 174 ALA A CA 1
ATOM 1351 C C . ALA A 1 174 ? 2.728 3.554 12.053 1.00 98.31 174 ALA A C 1
ATOM 1353 O O . ALA A 1 174 ? 2.770 4.736 12.418 1.00 98.31 174 ALA A O 1
ATOM 1354 N N . THR A 1 175 ? 3.389 3.140 10.967 1.00 97.81 175 THR A N 1
ATOM 1355 C CA . THR A 1 175 ? 4.218 4.043 10.156 1.00 97.81 175 THR A CA 1
ATOM 1356 C C . THR A 1 175 ? 3.385 5.097 9.425 1.00 97.81 175 THR A C 1
ATOM 1358 O O . THR A 1 175 ? 3.709 6.287 9.484 1.00 97.81 175 THR A O 1
ATOM 1361 N N . ALA A 1 176 ? 2.277 4.717 8.782 1.00 98.31 176 ALA A N 1
ATOM 1362 C CA . ALA A 1 176 ? 1.424 5.663 8.059 1.00 98.31 176 ALA A CA 1
ATOM 1363 C C . ALA A 1 176 ? 0.806 6.744 8.970 1.00 98.31 176 ALA A C 1
ATOM 1365 O O . ALA A 1 176 ? 0.695 7.900 8.549 1.00 98.31 176 ALA A O 1
ATOM 1366 N N . LEU A 1 177 ? 0.441 6.391 10.206 1.00 98.50 177 LEU A N 1
ATOM 1367 C CA . LEU A 1 177 ? -0.131 7.287 11.225 1.00 98.50 177 LEU A CA 1
ATOM 1368 C C . LEU A 1 177 ? 0.919 8.202 11.876 1.00 98.50 177 LEU A C 1
ATOM 1370 O O . LEU A 1 177 ? 0.590 9.288 12.372 1.00 98.50 177 LEU A O 1
ATOM 1374 N N . SER A 1 178 ? 2.183 7.777 11.864 1.00 97.19 178 SER A N 1
ATOM 1375 C CA . SER A 1 178 ? 3.301 8.518 12.454 1.00 97.19 178 SER A CA 1
ATOM 1376 C C . SER A 1 178 ? 3.867 9.580 11.511 1.00 97.19 178 SER A C 1
ATOM 1378 O O . SER A 1 178 ? 4.188 10.688 11.953 1.00 97.19 178 SER A O 1
ATOM 1380 N N . LEU A 1 179 ? 3.961 9.274 10.212 1.00 95.75 179 LEU A N 1
ATOM 1381 C CA . LEU A 1 179 ? 4.631 10.123 9.224 1.00 95.75 179 LEU A CA 1
ATOM 1382 C C . LEU A 1 179 ? 3.817 11.381 8.860 1.00 95.75 179 LEU A C 1
ATOM 1384 O O . LEU A 1 179 ? 2.680 11.257 8.402 1.00 95.75 179 LEU A O 1
ATOM 1388 N N . PRO A 1 180 ? 4.403 12.598 8.909 1.00 93.94 180 PRO A N 1
ATOM 1389 C CA . PRO A 1 180 ? 3.690 13.838 8.575 1.00 93.94 180 PRO A CA 1
ATOM 1390 C C . PRO A 1 180 ? 3.036 13.840 7.186 1.00 93.94 180 PRO A C 1
ATOM 1392 O O . PRO A 1 180 ? 1.959 14.397 6.997 1.00 93.94 180 PRO A O 1
ATOM 1395 N N . GLY A 1 181 ? 3.663 13.180 6.205 1.00 92.50 181 GLY A N 1
ATOM 1396 C CA . GLY A 1 181 ? 3.167 13.122 4.826 1.00 92.50 181 GLY A CA 1
ATOM 1397 C C . GLY A 1 181 ? 1.937 12.232 4.609 1.00 92.50 181 GLY A C 1
ATOM 1398 O O . GLY A 1 181 ? 1.373 12.255 3.515 1.00 92.50 181 GLY A O 1
ATOM 1399 N N . THR A 1 182 ? 1.537 11.436 5.604 1.00 96.62 182 THR A N 1
ATOM 1400 C CA . THR A 1 182 ? 0.428 10.469 5.494 1.00 96.62 182 THR A CA 1
ATOM 1401 C C . THR A 1 182 ? -0.529 10.501 6.682 1.00 96.62 182 THR A C 1
ATOM 1403 O O . THR A 1 182 ? -1.701 10.180 6.490 1.00 96.62 182 THR A O 1
ATOM 1406 N N . ALA A 1 183 ? -0.075 10.952 7.856 1.00 97.31 183 ALA A N 1
ATOM 1407 C CA . ALA A 1 183 ? -0.785 10.857 9.128 1.00 97.31 183 ALA A CA 1
ATOM 1408 C C . ALA A 1 183 ? -2.221 11.376 9.059 1.00 97.31 183 ALA A C 1
ATOM 1410 O O . ALA A 1 183 ? -3.140 10.634 9.382 1.00 97.31 183 ALA A O 1
ATOM 1411 N N . TYR A 1 184 ? -2.441 12.608 8.584 1.00 96.38 184 TYR A N 1
ATOM 1412 C CA . TYR A 1 184 ? -3.786 13.199 8.542 1.00 96.38 184 TYR A CA 1
ATOM 1413 C C . TYR A 1 184 ? -4.800 12.308 7.808 1.00 96.38 184 TYR A C 1
ATOM 1415 O O . TYR A 1 184 ? -5.884 12.027 8.318 1.00 96.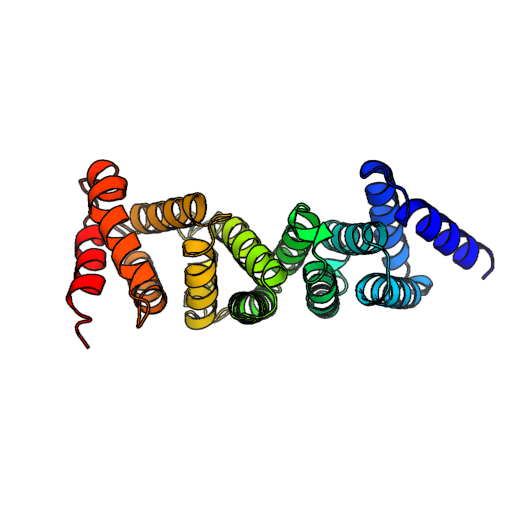38 184 TYR A O 1
ATOM 1423 N N . ARG A 1 185 ? -4.440 11.827 6.611 1.00 96.69 185 ARG A N 1
ATOM 1424 C CA . ARG A 1 185 ? -5.329 10.961 5.828 1.00 96.69 185 ARG A CA 1
ATOM 1425 C C . ARG A 1 185 ? -5.420 9.558 6.420 1.00 96.69 185 ARG A C 1
ATOM 1427 O O . ARG A 1 185 ? -6.503 8.998 6.398 1.00 96.69 185 ARG A O 1
ATOM 1434 N N . ALA A 1 186 ? -4.328 9.020 6.959 1.00 98.12 186 ALA A N 1
ATOM 1435 C CA . ALA A 1 186 ? -4.333 7.718 7.617 1.00 98.12 186 ALA A CA 1
ATOM 1436 C C . ALA A 1 186 ? -5.290 7.713 8.823 1.00 98.12 186 ALA A C 1
ATOM 1438 O O . ALA A 1 186 ? -6.199 6.891 8.866 1.00 98.12 186 ALA A O 1
ATOM 1439 N N . TRP A 1 187 ? -5.182 8.686 9.735 1.00 98.19 187 TRP A N 1
ATOM 1440 C CA . TRP A 1 187 ? -6.107 8.824 10.867 1.00 98.19 187 TRP A CA 1
ATOM 1441 C C . TRP A 1 187 ? -7.558 8.963 10.398 1.00 98.19 187 TRP A C 1
ATOM 1443 O O . TRP A 1 187 ? -8.450 8.315 10.936 1.00 98.19 187 TRP A O 1
ATOM 1453 N N . ARG A 1 188 ? -7.809 9.746 9.345 1.00 97.44 188 ARG A N 1
ATOM 1454 C CA . ARG A 1 188 ? -9.150 9.856 8.756 1.00 97.44 188 ARG A CA 1
ATOM 1455 C C . ARG A 1 188 ? -9.674 8.511 8.229 1.00 97.44 188 ARG A C 1
ATOM 1457 O O . ARG A 1 188 ? -10.815 8.170 8.523 1.00 97.44 188 ARG A O 1
ATOM 1464 N N . THR A 1 189 ? -8.874 7.755 7.474 1.00 97.94 189 THR A N 1
ATOM 1465 C CA . THR A 1 189 ? -9.272 6.439 6.938 1.00 97.94 189 THR A CA 1
ATOM 1466 C C . THR A 1 189 ? -9.516 5.428 8.063 1.00 97.94 189 THR A C 1
ATOM 1468 O O . THR A 1 189 ? -10.530 4.736 8.032 1.00 97.94 189 THR A O 1
ATOM 1471 N N . LEU A 1 190 ? -8.676 5.404 9.104 1.00 97.94 190 LEU A N 1
ATOM 1472 C CA . LEU A 1 190 ? -8.892 4.553 10.280 1.00 97.94 190 LEU A CA 1
ATOM 1473 C C . LEU A 1 190 ? -10.198 4.907 11.010 1.00 97.94 190 LEU A C 1
ATOM 1475 O O . LEU A 1 190 ? -10.974 4.019 11.356 1.00 97.94 190 LEU A O 1
ATOM 1479 N N . GLY A 1 191 ? -10.493 6.200 11.168 1.00 97.12 191 GLY A N 1
ATOM 1480 C CA . GLY A 1 191 ? -11.775 6.658 11.705 1.00 97.12 191 GLY A CA 1
ATOM 1481 C C . GLY A 1 191 ? -12.967 6.190 10.863 1.00 97.12 191 GLY A C 1
ATOM 1482 O O . GLY A 1 191 ? -13.986 5.784 11.415 1.00 97.12 191 GLY A O 1
ATOM 1483 N N . PHE A 1 192 ? -12.849 6.173 9.530 1.00 95.75 192 PHE A N 1
ATOM 1484 C CA . PHE A 1 192 ? -13.902 5.621 8.671 1.00 95.75 192 PHE A CA 1
ATOM 1485 C C . PHE A 1 192 ? -14.089 4.116 8.837 1.00 95.75 192 PHE A C 1
ATOM 1487 O O . PHE A 1 192 ? -15.234 3.664 8.831 1.00 95.75 192 PHE A O 1
ATOM 1494 N N . TRP A 1 193 ? -13.006 3.353 9.002 1.00 97.25 193 TRP A N 1
ATOM 1495 C CA . TRP A 1 193 ? -13.097 1.922 9.298 1.00 97.25 193 TRP A CA 1
ATOM 1496 C C . TRP A 1 193 ? -13.852 1.692 10.610 1.00 97.25 193 TRP A C 1
ATOM 1498 O O . TRP A 1 193 ? -14.832 0.955 10.615 1.00 97.25 193 TRP A O 1
ATOM 1508 N N . LEU A 1 194 ? -13.484 2.405 11.681 1.00 96.62 194 LEU A N 1
ATOM 1509 C CA . LEU A 1 194 ? -14.173 2.330 12.977 1.00 96.62 194 LEU A CA 1
ATOM 1510 C C . LEU A 1 194 ? -15.646 2.750 12.887 1.00 96.62 194 LEU A C 1
ATOM 1512 O O . LEU A 1 194 ? -16.507 2.144 13.520 1.00 96.62 194 LEU A O 1
ATOM 1516 N N . ASN A 1 195 ? -15.956 3.768 12.082 1.00 95.56 195 ASN A N 1
ATOM 1517 C CA . ASN A 1 195 ? -17.333 4.209 11.884 1.00 95.56 195 ASN A CA 1
ATOM 1518 C C . ASN A 1 195 ? -18.190 3.192 11.130 1.00 95.56 195 ASN A C 1
ATOM 1520 O O . ASN A 1 195 ? -19.352 3.006 11.464 1.00 95.56 195 ASN A O 1
ATOM 1524 N N . ARG A 1 196 ? -17.622 2.532 10.118 1.00 93.25 196 ARG A N 1
ATOM 1525 C CA . ARG A 1 196 ? -18.306 1.483 9.349 1.00 93.25 196 ARG A CA 1
ATOM 1526 C C . ARG A 1 196 ? -18.419 0.165 10.111 1.00 93.25 196 ARG A C 1
ATOM 1528 O O . ARG A 1 196 ? -19.337 -0.599 9.840 1.00 93.25 196 ARG A O 1
ATOM 1535 N N . ALA A 1 197 ? -17.492 -0.096 11.027 1.00 95.12 197 ALA A N 1
ATOM 1536 C CA . ALA A 1 197 ? -17.491 -1.288 11.862 1.00 95.12 197 ALA A CA 1
ATOM 1537 C C . ALA A 1 197 ? -18.557 -1.248 12.973 1.00 95.12 197 ALA A C 1
ATOM 1539 O O . ALA A 1 197 ? -18.936 -2.298 13.487 1.00 95.12 197 ALA A O 1
ATOM 1540 N N . ASP A 1 198 ? -19.054 -0.064 13.348 1.00 93.50 198 ASP A N 1
ATOM 1541 C CA . ASP A 1 198 ? -20.106 0.073 14.361 1.00 93.50 198 ASP A CA 1
ATOM 1542 C C . ASP A 1 198 ? -21.387 -0.647 13.904 1.00 93.50 198 ASP A C 1
ATOM 1544 O O . ASP A 1 198 ? -21.897 -0.421 12.807 1.00 93.50 198 ASP A O 1
ATOM 1548 N N . GLY A 1 199 ? -21.877 -1.573 14.732 1.00 89.81 199 GLY A N 1
ATOM 1549 C CA . GLY A 1 199 ? -22.998 -2.459 14.395 1.00 89.81 199 GLY A CA 1
ATOM 1550 C C . GLY A 1 199 ? -22.624 -3.759 13.666 1.00 89.81 199 GLY A C 1
ATOM 1551 O O . GLY A 1 199 ? -23.497 -4.606 13.487 1.00 89.81 199 GLY A O 1
ATOM 1552 N N . ASN A 1 200 ? -21.354 -3.975 13.298 1.00 94.31 200 ASN A N 1
ATOM 1553 C CA . ASN A 1 200 ? -20.857 -5.261 12.797 1.00 94.31 200 ASN A CA 1
ATOM 1554 C C . ASN A 1 200 ? -19.822 -5.857 13.775 1.00 94.31 200 ASN A C 1
ATOM 1556 O O . ASN A 1 200 ? -18.664 -5.434 13.757 1.00 94.31 200 ASN A O 1
ATOM 1560 N N . PRO A 1 201 ? -20.200 -6.845 14.613 1.00 94.25 201 PRO A N 1
ATOM 1561 C CA . PRO A 1 201 ? -19.320 -7.372 15.660 1.00 94.25 201 PRO A CA 1
ATOM 1562 C C . PRO A 1 201 ? -17.994 -7.939 15.145 1.00 94.25 201 PRO A C 1
ATOM 1564 O O . PRO A 1 201 ? -16.961 -7.765 15.787 1.00 94.25 201 PRO A O 1
ATOM 1567 N N . GLU A 1 202 ? -18.007 -8.589 13.981 1.00 95.25 202 GLU A N 1
ATOM 1568 C CA . GLU A 1 202 ? -16.822 -9.235 13.414 1.00 95.25 202 GLU A CA 1
ATOM 1569 C C . GLU A 1 202 ? -15.811 -8.196 12.906 1.00 95.25 202 GLU A C 1
ATOM 1571 O O . GLU A 1 202 ? -14.633 -8.239 13.263 1.00 95.25 202 GLU A O 1
ATOM 1576 N N . VAL A 1 203 ? -16.277 -7.200 12.142 1.00 96.00 203 VAL A N 1
ATOM 1577 C CA . VAL A 1 203 ? -15.418 -6.102 11.665 1.00 96.00 203 VAL A CA 1
ATOM 1578 C C . VAL A 1 203 ? -14.925 -5.258 12.839 1.00 96.00 203 VAL A C 1
ATOM 1580 O O . VAL A 1 203 ? -13.754 -4.886 12.876 1.00 96.00 203 VAL A O 1
ATOM 1583 N N . ALA A 1 204 ? -15.788 -4.992 13.823 1.00 96.94 204 ALA A N 1
ATOM 1584 C CA . ALA A 1 204 ? -15.426 -4.265 15.034 1.00 96.94 204 ALA A CA 1
ATOM 1585 C C . ALA A 1 204 ? -14.295 -4.961 15.801 1.00 96.94 204 ALA A C 1
ATOM 1587 O O . ALA A 1 204 ? -13.323 -4.299 16.164 1.00 96.94 204 ALA A O 1
ATOM 1588 N N . ALA A 1 205 ? -14.376 -6.281 15.994 1.00 97.00 205 ALA A N 1
ATOM 1589 C CA . ALA A 1 205 ? -13.329 -7.054 16.659 1.00 97.00 205 ALA A CA 1
ATOM 1590 C C . ALA A 1 205 ? -11.988 -6.972 15.910 1.00 97.00 205 ALA A C 1
ATOM 1592 O O . ALA A 1 205 ? -10.953 -6.720 16.527 1.00 97.00 205 ALA A O 1
ATOM 1593 N N . LEU A 1 206 ? -12.003 -7.099 14.578 1.00 97.81 206 LEU A N 1
ATOM 1594 C CA . LEU A 1 206 ? -10.797 -6.968 13.751 1.00 97.81 206 LEU A CA 1
ATOM 1595 C C . LEU A 1 206 ? -10.205 -5.554 13.801 1.00 97.81 206 LEU A C 1
ATOM 1597 O O . LEU A 1 206 ? -8.988 -5.402 13.893 1.00 97.81 206 LEU A O 1
ATOM 1601 N N . CYS A 1 207 ? -11.044 -4.515 13.773 1.00 98.06 207 CYS A N 1
ATOM 1602 C CA . CYS A 1 207 ? -10.599 -3.133 13.935 1.00 98.06 207 CYS A CA 1
ATOM 1603 C C . CYS A 1 207 ? -9.952 -2.896 15.304 1.00 98.06 207 CYS A C 1
ATOM 1605 O O . CYS A 1 207 ? -8.902 -2.262 15.362 1.00 98.06 207 CYS A O 1
ATOM 1607 N N . LEU A 1 208 ? -10.555 -3.388 16.391 1.00 97.81 208 LEU A N 1
ATOM 1608 C CA . LEU A 1 208 ? -9.997 -3.243 17.737 1.00 97.81 208 LEU A CA 1
ATOM 1609 C C . LEU A 1 208 ? -8.661 -3.972 17.864 1.00 97.81 208 LEU A C 1
ATOM 1611 O O . LEU A 1 208 ? -7.701 -3.371 18.330 1.00 97.81 208 LEU A O 1
ATOM 1615 N N . HIS A 1 209 ? -8.575 -5.211 17.371 1.00 98.06 209 HIS A N 1
ATOM 1616 C CA . HIS A 1 209 ? -7.328 -5.973 17.370 1.00 98.06 209 HIS A CA 1
ATOM 1617 C C . HIS A 1 209 ? -6.222 -5.275 16.564 1.00 98.06 209 HIS A C 1
ATOM 1619 O O . HIS A 1 209 ? -5.073 -5.212 16.995 1.00 98.06 209 HIS A O 1
ATOM 1625 N N . LEU A 1 210 ? -6.564 -4.690 15.412 1.00 98.50 210 LEU A N 1
ATOM 1626 C CA . LEU A 1 210 ? -5.619 -3.886 14.644 1.00 98.50 210 LEU A CA 1
ATOM 1627 C C . LEU A 1 210 ? -5.154 -2.650 15.428 1.00 98.50 210 LEU A C 1
ATOM 1629 O O . LEU A 1 210 ? -3.960 -2.366 15.449 1.00 98.50 210 LEU A O 1
ATOM 1633 N N . VAL A 1 211 ? -6.076 -1.895 16.036 1.00 98.19 211 VAL A N 1
ATOM 1634 C CA . VAL A 1 211 ? -5.735 -0.675 16.786 1.00 98.19 211 VAL A CA 1
ATOM 1635 C C . VAL A 1 211 ? -4.839 -0.998 17.976 1.00 98.19 211 VAL A C 1
ATOM 1637 O O . VAL A 1 211 ? -3.837 -0.310 18.152 1.00 98.19 211 VAL A O 1
ATOM 1640 N N . ASP A 1 212 ? -5.158 -2.054 18.719 1.00 97.75 212 ASP A N 1
ATOM 1641 C CA . ASP A 1 212 ? -4.355 -2.576 19.826 1.00 97.75 212 ASP A CA 1
ATOM 1642 C C . ASP A 1 212 ? -2.902 -2.829 19.387 1.00 97.75 212 ASP A C 1
ATOM 1644 O O . ASP A 1 212 ? -1.971 -2.185 19.870 1.00 97.75 212 ASP A O 1
ATOM 1648 N N . LEU A 1 213 ? -2.702 -3.622 18.328 1.00 97.94 213 LEU A N 1
ATOM 1649 C CA . LEU A 1 213 ? -1.369 -3.889 17.770 1.00 97.94 213 LEU A CA 1
ATOM 1650 C C . LEU A 1 213 ? -0.645 -2.632 17.258 1.00 97.94 213 LEU A C 1
ATOM 1652 O O . LEU A 1 213 ? 0.588 -2.557 17.302 1.00 97.94 213 LEU A O 1
ATOM 1656 N N . VAL A 1 214 ? -1.384 -1.654 16.726 1.00 97.75 214 VAL A N 1
ATOM 1657 C CA . VAL A 1 214 ? -0.825 -0.387 16.230 1.00 97.75 214 VAL A CA 1
ATOM 1658 C C . VAL A 1 214 ? -0.286 0.462 17.378 1.00 97.75 214 VAL A C 1
ATOM 1660 O O . VAL A 1 214 ? 0.762 1.094 17.215 1.00 97.75 214 VAL A O 1
ATOM 1663 N N . VAL A 1 215 ? -0.963 0.490 18.525 1.00 96.44 215 VAL A N 1
ATOM 1664 C CA . VAL A 1 215 ? -0.580 1.349 19.656 1.00 96.44 215 VAL A CA 1
ATOM 1665 C C . VAL A 1 215 ? 0.276 0.650 20.710 1.00 96.44 215 VAL A C 1
ATOM 1667 O O . VAL A 1 215 ? 0.949 1.351 21.465 1.00 96.44 215 VAL A O 1
ATOM 1670 N N . ALA A 1 216 ? 0.312 -0.685 20.724 1.00 94.25 216 ALA A N 1
ATOM 1671 C CA . ALA A 1 216 ? 1.122 -1.484 21.640 1.00 94.25 216 ALA A CA 1
ATOM 1672 C C . ALA A 1 216 ? 2.590 -1.021 21.657 1.00 94.25 216 ALA A C 1
ATOM 1674 O O . ALA A 1 216 ? 3.252 -0.971 20.614 1.00 94.25 216 ALA A O 1
ATOM 1675 N N . GLY A 1 217 ? 3.079 -0.638 22.841 1.00 90.44 217 GLY A N 1
ATOM 1676 C CA . GLY A 1 217 ? 4.439 -0.129 23.061 1.00 90.44 217 GLY A CA 1
ATOM 1677 C C . GLY A 1 217 ? 4.781 1.193 22.350 1.00 90.44 217 GLY A C 1
ATOM 1678 O O . GLY A 1 217 ? 5.960 1.522 22.219 1.00 90.44 217 GLY A O 1
ATOM 1679 N N . ARG A 1 218 ? 3.795 1.953 21.841 1.00 93.75 218 ARG A N 1
ATOM 1680 C CA . ARG A 1 218 ? 4.015 3.173 21.032 1.00 93.75 218 ARG A CA 1
ATOM 1681 C C . ARG A 1 218 ? 3.303 4.395 21.614 1.00 93.75 218 ARG A C 1
ATOM 1683 O O . ARG A 1 218 ? 2.316 4.884 21.058 1.00 93.75 218 ARG A O 1
ATOM 1690 N N . GLU A 1 219 ? 3.879 4.962 22.671 1.00 93.31 219 GLU A N 1
ATOM 1691 C CA . GLU A 1 219 ? 3.321 6.116 23.396 1.00 93.31 219 GLU A CA 1
ATOM 1692 C C . GLU A 1 219 ? 2.932 7.319 22.507 1.00 93.31 219 GLU A C 1
ATOM 1694 O O . GLU A 1 219 ? 1.811 7.824 22.628 1.00 93.31 219 GLU A O 1
ATOM 1699 N N . PRO A 1 220 ? 3.747 7.748 21.516 1.00 95.38 220 PRO A N 1
ATOM 1700 C CA . PRO A 1 220 ? 3.357 8.859 20.646 1.00 95.38 220 PRO A CA 1
ATOM 1701 C C . PRO A 1 220 ? 2.095 8.582 19.814 1.00 95.38 220 PRO A C 1
ATOM 1703 O O . PRO A 1 220 ? 1.360 9.513 19.475 1.00 95.38 220 PRO A O 1
ATOM 1706 N N . LEU A 1 221 ? 1.838 7.318 19.456 1.00 96.56 221 LEU A N 1
ATOM 1707 C CA . LEU A 1 221 ? 0.622 6.928 18.742 1.00 96.56 221 LEU A CA 1
ATOM 1708 C C . LEU A 1 221 ? -0.578 6.841 19.684 1.00 96.56 221 LEU A C 1
ATOM 1710 O O . LEU A 1 221 ? -1.654 7.275 19.277 1.00 96.56 221 LEU A O 1
ATOM 1714 N N . ARG A 1 222 ? -0.396 6.378 20.929 1.00 96.00 222 ARG A N 1
ATOM 1715 C CA . ARG A 1 222 ? -1.443 6.405 21.965 1.00 96.00 222 ARG A CA 1
ATOM 1716 C C . ARG A 1 222 ? -1.938 7.820 22.238 1.00 96.00 222 ARG A C 1
ATOM 1718 O O . ARG A 1 222 ? -3.134 8.072 22.126 1.00 96.00 222 ARG A O 1
ATOM 1725 N N . HIS A 1 223 ? -1.035 8.774 22.468 1.00 95.56 223 HIS A N 1
ATOM 1726 C CA . HIS A 1 223 ? -1.416 10.179 22.658 1.00 95.56 223 HIS A CA 1
ATOM 1727 C C . HIS A 1 223 ? -2.160 10.763 21.449 1.00 95.56 223 HIS A C 1
ATOM 1729 O O . HIS A 1 223 ? -3.149 11.482 21.599 1.00 95.56 223 HIS A O 1
ATOM 1735 N N . ARG A 1 224 ? -1.717 10.445 20.223 1.00 96.56 224 ARG A N 1
ATOM 1736 C CA . ARG A 1 224 ? -2.427 10.880 19.009 1.00 96.56 224 ARG A CA 1
ATOM 1737 C C . ARG A 1 224 ? -3.801 10.226 18.887 1.00 96.56 224 ARG A C 1
ATOM 1739 O O . ARG A 1 224 ? -4.733 10.914 18.478 1.00 96.56 224 ARG A O 1
ATOM 1746 N N . LEU A 1 225 ? -3.936 8.947 19.235 1.00 97.31 225 LEU A N 1
ATOM 1747 C CA . LEU A 1 225 ? -5.216 8.243 19.247 1.00 97.31 225 LEU A CA 1
ATOM 1748 C C . LEU A 1 225 ? -6.176 8.870 20.268 1.00 97.31 225 LEU A C 1
ATOM 1750 O O . LEU A 1 225 ? -7.314 9.159 19.910 1.00 97.31 225 LEU A O 1
ATOM 1754 N N . ASP A 1 226 ? -5.718 9.167 21.486 1.00 96.81 226 ASP A N 1
ATOM 1755 C CA . ASP A 1 226 ? -6.521 9.854 22.508 1.00 96.81 226 ASP A CA 1
ATOM 1756 C C . ASP A 1 226 ? -7.003 11.227 22.013 1.00 96.81 226 ASP A C 1
ATOM 1758 O O . ASP A 1 226 ? -8.196 11.541 22.080 1.00 96.81 226 ASP A O 1
ATOM 1762 N N . HIS A 1 227 ? -6.115 12.004 21.383 1.00 96.25 227 HIS A N 1
ATOM 1763 C CA . HIS A 1 227 ? -6.499 13.255 20.734 1.00 96.25 227 HIS A CA 1
ATOM 1764 C C . HIS A 1 227 ? -7.565 13.039 19.643 1.00 96.25 227 HIS A C 1
ATOM 1766 O O . HIS A 1 227 ? -8.539 13.796 19.583 1.00 96.25 227 HIS A O 1
ATOM 1772 N N . GLN A 1 228 ? -7.421 12.025 18.776 1.00 97.12 228 GLN A N 1
ATOM 1773 C CA . GLN A 1 228 ? -8.448 11.705 17.773 1.00 97.12 228 GLN A CA 1
ATOM 1774 C C . GLN A 1 228 ? -9.785 11.376 18.443 1.00 97.12 228 GLN A C 1
ATOM 1776 O O . GLN A 1 228 ? -10.807 11.927 18.042 1.00 97.12 228 GLN A O 1
ATOM 1781 N N . LEU A 1 229 ? -9.794 10.547 19.488 1.00 96.56 229 LEU A N 1
ATOM 1782 C CA . LEU A 1 229 ? -11.011 10.167 20.205 1.00 96.56 229 LEU A CA 1
ATOM 1783 C C . LEU A 1 229 ? -11.721 11.370 20.834 1.00 96.56 229 LEU A C 1
ATOM 1785 O O . LEU A 1 229 ? -12.945 11.458 20.750 1.00 96.56 229 LEU A O 1
ATOM 1789 N N . ARG A 1 230 ? -10.980 12.286 21.467 1.00 95.50 230 ARG A N 1
ATOM 1790 C CA . ARG A 1 230 ? -11.553 13.440 22.181 1.00 95.50 230 ARG A CA 1
ATOM 1791 C C . ARG A 1 230 ? -11.987 14.563 21.250 1.00 95.50 230 ARG A C 1
ATOM 1793 O O . ARG A 1 230 ? -13.056 15.133 21.445 1.00 95.50 230 ARG A O 1
ATOM 1800 N N . HIS A 1 231 ? -11.164 14.884 20.255 1.00 96.31 231 HIS A N 1
ATOM 1801 C CA . HIS A 1 231 ? -11.283 16.146 19.521 1.00 96.31 231 HIS A CA 1
ATOM 1802 C C . HIS A 1 231 ? -11.664 15.987 18.050 1.00 96.31 231 HIS A C 1
ATOM 1804 O O . HIS A 1 231 ? -12.043 16.973 17.425 1.00 96.31 231 HIS A O 1
ATOM 1810 N N . VAL A 1 232 ? -11.579 14.779 17.483 1.00 96.69 232 VAL A N 1
ATOM 1811 C CA . VAL A 1 232 ? -11.860 14.553 16.056 1.00 96.69 232 VAL A CA 1
ATOM 1812 C C . VAL A 1 232 ? -13.017 13.579 15.872 1.00 96.69 232 VAL A C 1
ATOM 1814 O O . VAL A 1 232 ? -14.074 13.965 15.389 1.00 96.69 232 VAL A O 1
ATOM 1817 N N . TRP A 1 233 ? -12.854 12.320 16.267 1.00 97.00 233 TRP A N 1
ATOM 1818 C CA . TRP A 1 233 ? -13.859 11.281 16.071 1.00 97.00 233 TRP A CA 1
ATOM 1819 C C . TRP A 1 233 ? -15.033 11.433 17.033 1.00 97.00 233 TRP A C 1
ATOM 1821 O O . TRP A 1 233 ? -16.162 11.427 16.567 1.00 97.00 233 TRP A O 1
ATOM 1831 N N . GLY A 1 234 ? -14.812 11.652 18.333 1.00 94.12 234 GLY A N 1
ATOM 1832 C CA . GLY A 1 234 ? -15.907 11.822 19.301 1.00 94.12 234 GLY A CA 1
ATOM 1833 C C . GLY A 1 234 ? -16.974 12.840 18.860 1.00 94.12 234 GLY A C 1
ATOM 1834 O O . GLY A 1 234 ? -18.151 12.482 18.810 1.00 94.12 234 GLY A O 1
ATOM 1835 N N . PRO A 1 235 ? -16.587 14.065 18.450 1.00 95.25 235 PRO A N 1
ATOM 1836 C CA . PRO A 1 235 ? -17.527 15.047 17.907 1.00 95.25 235 PRO A CA 1
ATOM 1837 C C . PRO A 1 235 ? -18.183 14.641 16.575 1.00 95.25 235 PRO A C 1
ATOM 1839 O O . PRO A 1 235 ? -19.341 14.976 16.340 1.00 95.25 235 PRO A O 1
ATOM 1842 N N . LEU A 1 236 ? -17.463 13.936 15.692 1.00 94.38 236 LEU A N 1
ATOM 1843 C CA . LEU A 1 236 ? -17.946 13.568 14.351 1.00 94.38 236 LEU A CA 1
ATOM 1844 C C . LEU A 1 236 ? -18.827 12.308 14.323 1.00 94.38 236 LEU A C 1
ATOM 1846 O O . LEU A 1 236 ? -19.646 12.163 13.419 1.00 94.38 236 LEU A O 1
ATOM 1850 N N . MET A 1 237 ? -18.663 11.393 15.278 1.00 94.56 237 MET A N 1
ATOM 1851 C CA . MET A 1 237 ? -19.413 10.135 15.375 1.00 94.56 237 MET A CA 1
ATOM 1852 C C . MET A 1 237 ? -19.925 9.901 16.813 1.00 94.56 237 MET A C 1
ATOM 1854 O O . MET A 1 237 ? -19.582 8.907 17.452 1.00 94.56 237 MET A O 1
ATOM 1858 N N . PRO A 1 238 ? -20.789 10.791 17.344 1.00 89.38 238 PRO A N 1
ATOM 1859 C CA . PRO A 1 238 ? -21.159 10.813 18.765 1.00 89.38 238 PRO A CA 1
ATOM 1860 C C . PRO A 1 238 ? -21.932 9.576 19.245 1.00 89.38 238 PRO A C 1
ATOM 1862 O O . PRO A 1 238 ? -22.002 9.319 20.443 1.00 89.38 238 PRO A O 1
ATOM 1865 N N . ARG A 1 239 ? -22.532 8.808 18.327 1.00 91.94 239 ARG A N 1
ATOM 1866 C CA . ARG A 1 239 ? -23.284 7.580 18.636 1.00 91.94 239 ARG A CA 1
ATOM 1867 C C . ARG A 1 239 ? -22.463 6.304 18.464 1.00 91.94 239 ARG A C 1
ATOM 1869 O O . ARG A 1 239 ? -22.969 5.234 18.779 1.00 91.94 239 ARG A O 1
ATOM 1876 N N . ASN A 1 240 ? -21.227 6.415 17.977 1.00 94.06 240 ASN A N 1
ATOM 1877 C CA . ASN A 1 240 ? -20.400 5.256 17.696 1.00 94.06 240 ASN A CA 1
ATOM 1878 C C . ASN A 1 240 ? -19.963 4.592 19.004 1.00 94.06 240 ASN A C 1
ATOM 1880 O O . ASN A 1 240 ? -19.201 5.154 19.797 1.00 94.06 240 ASN A O 1
ATOM 1884 N N . THR A 1 241 ? -20.459 3.379 19.233 1.00 93.75 241 THR A N 1
ATOM 1885 C CA . THR A 1 241 ? -20.207 2.663 20.484 1.00 93.75 241 THR A CA 1
ATOM 1886 C C . THR A 1 241 ? -18.793 2.094 20.554 1.00 93.75 241 THR A C 1
ATOM 1888 O O . THR A 1 241 ? -18.235 1.993 21.651 1.00 93.75 241 THR A O 1
ATOM 1891 N N . LEU A 1 242 ? -18.188 1.811 19.397 1.00 95.19 242 LEU A N 1
ATOM 1892 C CA . LEU A 1 242 ? -16.841 1.266 19.261 1.00 95.19 242 LEU A CA 1
ATOM 1893 C C . LEU A 1 242 ? -15.766 2.209 19.807 1.00 95.19 242 LEU A C 1
ATOM 1895 O O . LEU A 1 242 ? -14.773 1.741 20.360 1.00 95.19 242 LEU A O 1
ATOM 1899 N N . LEU A 1 243 ? -15.977 3.529 19.745 1.00 95.69 243 LEU A N 1
ATOM 1900 C CA . LEU A 1 243 ? -15.022 4.502 20.290 1.00 95.69 243 LEU A CA 1
ATOM 1901 C C . LEU A 1 243 ? -14.765 4.326 21.793 1.00 95.69 243 LEU A C 1
ATOM 1903 O O . LEU A 1 243 ? -13.667 4.627 22.263 1.00 95.69 243 LEU A O 1
ATOM 1907 N N . ARG A 1 244 ? -15.743 3.814 22.553 1.00 93.31 244 ARG A N 1
ATOM 1908 C CA . ARG A 1 244 ? -15.547 3.496 23.977 1.00 93.31 244 ARG A CA 1
ATOM 1909 C C . ARG A 1 244 ? -14.604 2.311 24.167 1.00 93.31 244 ARG A C 1
ATOM 1911 O O . ARG A 1 244 ? -13.801 2.338 25.090 1.00 93.31 244 ARG A O 1
ATOM 1918 N N . HIS A 1 245 ? -14.673 1.306 23.295 1.00 94.19 245 HIS A N 1
ATOM 1919 C CA . HIS A 1 245 ? -13.743 0.175 23.319 1.00 94.19 245 HIS A CA 1
ATOM 1920 C C . HIS A 1 245 ? -12.337 0.606 22.899 1.00 94.19 245 HIS A C 1
ATOM 1922 O O . HIS A 1 245 ? -11.377 0.246 23.563 1.00 94.19 245 HIS A O 1
ATOM 1928 N N . VAL A 1 246 ? -12.218 1.458 21.875 1.00 95.12 246 VAL A N 1
ATOM 1929 C CA . VAL A 1 246 ? -10.921 2.019 21.462 1.00 95.12 246 VAL A CA 1
ATOM 1930 C C . VAL A 1 246 ? -10.272 2.833 22.586 1.00 95.12 246 VAL A C 1
ATOM 1932 O O . VAL A 1 246 ? -9.060 2.780 22.747 1.00 95.12 246 VAL A O 1
ATOM 1935 N N . ARG A 1 247 ? -11.061 3.565 23.386 1.00 93.75 247 ARG A N 1
ATOM 1936 C CA . ARG A 1 247 ? -10.536 4.311 24.540 1.00 93.75 247 ARG A CA 1
ATOM 1937 C C . ARG A 1 247 ? -9.918 3.395 25.600 1.00 93.75 247 ARG A C 1
ATOM 1939 O O . ARG A 1 247 ? -8.839 3.707 26.081 1.00 93.75 247 ARG A O 1
ATOM 1946 N N . ARG A 1 248 ? -10.549 2.254 25.898 1.00 91.19 248 ARG A N 1
ATOM 1947 C CA . ARG A 1 248 ? -10.022 1.281 26.874 1.00 91.19 248 ARG A CA 1
ATOM 1948 C C . ARG A 1 248 ? -8.642 0.745 26.490 1.00 91.19 248 ARG A C 1
ATOM 1950 O O . ARG A 1 248 ? -7.807 0.604 27.366 1.00 91.19 248 ARG A O 1
ATOM 1957 N N . LEU A 1 249 ? -8.368 0.574 25.192 1.00 88.81 249 LEU A N 1
ATOM 1958 C CA . LEU A 1 249 ? -7.045 0.156 24.696 1.00 88.81 249 LEU A CA 1
ATOM 1959 C C . LEU A 1 249 ? -5.916 1.145 25.042 1.00 88.81 249 LEU A C 1
ATOM 1961 O O . LEU A 1 249 ? -4.747 0.789 24.983 1.00 88.81 249 LEU A O 1
ATOM 1965 N N . ILE A 1 250 ? -6.245 2.403 25.350 1.00 86.12 250 ILE A N 1
ATOM 1966 C CA . ILE A 1 250 ? -5.265 3.409 25.782 1.00 86.12 250 ILE A CA 1
ATOM 1967 C C . ILE A 1 250 ? -5.088 3.366 27.302 1.00 86.12 250 ILE A C 1
ATOM 1969 O O . ILE A 1 250 ? -3.979 3.558 27.788 1.00 86.12 250 ILE A O 1
ATOM 1973 N N . ASP A 1 251 ? -6.175 3.121 28.035 1.00 76.69 251 ASP A N 1
ATOM 1974 C CA . ASP A 1 251 ? -6.197 3.133 29.500 1.00 76.69 251 ASP A CA 1
ATOM 1975 C C . ASP A 1 251 ? -5.601 1.843 30.110 1.00 76.69 251 ASP A C 1
ATOM 1977 O O . ASP A 1 251 ? -5.091 1.870 31.228 1.00 76.69 251 ASP A O 1
ATOM 1981 N N . GLU A 1 252 ? -5.664 0.717 29.389 1.00 61.91 252 GLU A N 1
ATOM 1982 C CA . GLU A 1 252 ? -5.277 -0.624 29.863 1.00 61.91 252 GLU A CA 1
ATOM 1983 C C . GLU A 1 252 ? -3.780 -0.961 29.694 1.00 61.91 252 GLU A C 1
ATOM 1985 O O . GLU A 1 252 ? -3.354 -2.013 30.164 1.00 61.91 252 GLU A O 1
ATOM 1990 N N . ASP A 1 253 ? -2.965 -0.066 29.117 1.00 51.38 253 ASP A N 1
ATOM 1991 C CA . ASP A 1 253 ? -1.525 -0.291 28.880 1.00 51.38 253 ASP A CA 1
ATOM 1992 C C . ASP A 1 253 ? -0.590 0.601 29.751 1.00 51.38 253 ASP A C 1
ATOM 1994 O O . ASP A 1 253 ? 0.217 1.362 29.204 1.00 51.38 253 ASP A O 1
ATOM 1998 N N . PRO A 1 254 ? -0.667 0.574 31.106 1.00 42.31 254 PRO A N 1
ATOM 1999 C CA . PRO A 1 254 ? 0.338 1.177 31.974 1.00 42.31 254 PRO A CA 1
ATOM 2000 C C . PRO A 1 254 ? 1.403 0.132 32.345 1.00 42.31 254 PRO A C 1
ATOM 2002 O O . PRO A 1 254 ? 1.321 -0.499 33.400 1.00 42.31 254 PRO A O 1
ATOM 2005 N N . SER A 1 255 ? 2.401 -0.093 31.487 1.00 40.81 255 SER A N 1
ATOM 2006 C CA . SER A 1 255 ? 3.631 -0.843 31.823 1.00 40.81 255 SER A CA 1
ATOM 2007 C C . SER A 1 255 ? 4.788 -0.468 30.904 1.00 40.81 255 SER A C 1
ATOM 2009 O O . SER A 1 255 ? 4.702 -0.770 29.695 1.00 40.81 255 SER A O 1
#

Nearest PDB structures (foldseek):
  5qsz-assembly2_B  TM=3.323E-01  e=8.225E-01  Homo sapiens
  8rc4-assembly1_g  TM=2.324E-01  e=3.544E-01  Homo sapiens
  8rw5-assembly1_B  TM=2.549E-01  e=4.072E+00  Myxococcus xanthus
  7paf-assembly1_D  TM=1.428E-01  e=4.818E+00  Streptococcus pneumoniae TIGR4

Secondary structure (DSSP, 8-state):
-HHHHHHHHHHHHHHH-S-HHHHHHHHHHHHHHHHSHHHHHHHHHHHHHHHHH--HHHHHHHHHHIIIIIHHH-HHHHHHHHHHHHTSGGGGG-SHHHHHHHHHHHTT-HHHHHHHHHHHHT-TT-HHHHHHHHHHHHHHHT-B--TT-TTSBHHHHHHHTTSS-HHHHHHHHHHHHHSTTTHHHHHHHHHHHHHHHTT-HHHHHHHHHHHHHHHTT-HHHHHHHHHIIIIIIHHH-TT-SHHHHHHHHHHT---

Foldseek 3Di:
DVVLVVLVVVLVVQLPDPDPVSLLVSLVSLLVQCVPVVRVVVSLVQLQCCLAPNDLSSLLSSLSNLLVPVCLVCVPSLLVSLLSSQQDPVCLPPCSSLSSLVSNVVSVVVLVSLQSLLVQCPPPVRVSSNSSSLSNLLVQLVDADDPPGRLHRPVLVCCVVVSYPLLSNLSSLLSQCPDPNRNVSSLVSLLSQLLSCQVPPVSLVSSLVSLLSNCVVPVVVLVVLVCCLPPNNCVVPVPRPSSVVSPVSSVVDPD